Protein AF-A0A256ZMS3-F1 (afdb_monomer_lite)

Secondary structure (DSSP, 8-state):
--HHHHHHSTTGGG--------SSSS--HHHHHHHHHHHHHTT-S-EEEEE-HHHHHHHHHHHTTSS-EEEEE-SS----TTB-SSHHHHHHHHHHHHTT-EEEEEEEEEEE-HHHHHTT---EEEEEEEEEEEETT---------S-HHHHHHHHHHHHHHHHHTPPTT-EEEE-SSHHHHHHHHHTT----TTS-EEEETTEEEESS--HHHHHHHHHH-S-EEEEE---TTT--SSSSS-TTS-HHHHHT-SEEEE---PPPPP-

pLDDT: mean 77.91, std 17.32, range [28.2, 96.38]

Radius of gyration: 21.74 Å; chains: 1; bounding box: 51×54×59 Å

Structure (mmCIF, N/CA/C/O backbone):
data_AF-A0A256ZMS3-F1
#
_entry.id   AF-A0A256ZMS3-F1
#
loop_
_atom_site.group_PDB
_atom_site.id
_atom_site.type_symbol
_atom_site.label_atom_id
_atom_site.label_alt_id
_atom_site.label_comp_id
_atom_site.label_asym_id
_atom_site.label_entity_id
_atom_site.label_seq_id
_atom_site.pdbx_PDB_ins_code
_atom_site.Cartn_x
_atom_site.Cartn_y
_atom_site.Cartn_z
_atom_site.occupancy
_atom_site.B_iso_or_equiv
_atom_site.auth_seq_id
_atom_site.auth_comp_id
_atom_site.auth_asym_id
_atom_site.auth_atom_id
_atom_site.pdbx_PDB_model_num
ATOM 1 N N . MET A 1 1 ? -10.009 11.913 15.540 1.00 72.25 1 MET A N 1
ATOM 2 C CA . MET A 1 1 ? -9.528 12.150 14.153 1.00 72.25 1 MET A CA 1
ATOM 3 C C . MET A 1 1 ? -10.590 11.895 13.073 1.00 72.25 1 MET A C 1
ATOM 5 O O . MET A 1 1 ? -10.647 12.669 12.132 1.00 72.25 1 MET A O 1
ATOM 9 N N . GLY A 1 2 ? -11.477 10.894 13.194 1.00 82.75 2 GLY A N 1
ATOM 10 C CA . GLY A 1 2 ? -12.513 10.607 12.175 1.00 82.75 2 GLY A CA 1
ATOM 11 C C . GLY A 1 2 ? -13.906 11.222 12.399 1.00 82.75 2 GLY A C 1
ATOM 12 O O . GLY A 1 2 ? -14.735 11.204 11.492 1.00 82.75 2 GLY A O 1
ATOM 13 N N . GLU A 1 3 ? -14.180 11.790 13.578 1.00 87.31 3 GLU A N 1
ATOM 14 C CA . GLU A 1 3 ? -15.528 12.219 13.995 1.00 87.31 3 GLU A CA 1
ATOM 15 C C . GLU A 1 3 ? -16.196 13.198 13.014 1.00 87.31 3 GLU A C 1
ATOM 17 O O . GLU A 1 3 ? -17.338 12.990 12.606 1.00 87.31 3 GLU A O 1
ATOM 22 N N . ARG A 1 4 ? -15.483 14.255 12.595 1.00 86.94 4 ARG A N 1
ATOM 23 C CA . ARG A 1 4 ? -16.023 15.267 11.667 1.00 86.94 4 ARG A CA 1
ATOM 24 C C . ARG A 1 4 ? -16.439 14.653 10.328 1.00 86.94 4 ARG A C 1
ATOM 26 O O . ARG A 1 4 ? -17.423 15.095 9.742 1.00 86.94 4 ARG A O 1
ATOM 33 N N . VAL A 1 5 ? -15.694 13.656 9.846 1.00 87.62 5 VAL A N 1
ATOM 34 C CA . VAL A 1 5 ? -15.992 12.949 8.593 1.00 87.62 5 VAL A CA 1
ATOM 35 C C . VAL A 1 5 ? -17.200 12.036 8.787 1.00 87.62 5 VAL A C 1
ATOM 37 O O . VAL A 1 5 ? -18.136 12.096 7.993 1.00 87.62 5 VAL A O 1
ATOM 40 N N . ALA A 1 6 ? -17.233 11.267 9.880 1.00 87.75 6 ALA A N 1
ATOM 41 C CA . ALA A 1 6 ? -18.360 10.398 10.210 1.00 87.75 6 ALA A CA 1
ATOM 42 C C . ALA A 1 6 ? -19.677 11.189 10.319 1.00 87.75 6 ALA A C 1
ATOM 44 O O . ALA A 1 6 ? -20.670 10.814 9.694 1.00 87.75 6 ALA A O 1
ATOM 45 N N . LYS A 1 7 ? -19.664 12.341 11.008 1.00 89.62 7 LYS A N 1
ATOM 46 C CA . LYS A 1 7 ? -20.827 13.235 11.168 1.00 89.62 7 LYS A CA 1
ATOM 47 C C . LYS A 1 7 ? -21.332 13.851 9.856 1.00 89.62 7 LYS A C 1
ATOM 49 O O . LYS A 1 7 ? -22.503 14.207 9.767 1.00 89.62 7 LYS A O 1
ATOM 54 N N . LYS A 1 8 ? -20.474 13.978 8.839 1.00 92.62 8 LYS A N 1
ATOM 55 C CA . LYS A 1 8 ? -20.845 14.460 7.495 1.00 92.62 8 LYS A CA 1
ATOM 56 C C . LYS A 1 8 ? -21.282 13.337 6.548 1.00 92.62 8 LYS A C 1
ATOM 58 O O . LYS A 1 8 ? -21.711 13.620 5.434 1.00 92.62 8 LYS A O 1
ATOM 63 N N . SER A 1 9 ? -21.149 12.078 6.958 1.00 90.25 9 SER A N 1
ATOM 64 C CA . SER A 1 9 ? -21.474 10.924 6.122 1.00 90.25 9 SER A CA 1
ATOM 65 C C . SER A 1 9 ? -22.957 10.545 6.206 1.00 90.25 9 SER A C 1
ATOM 67 O O . SER A 1 9 ? -23.675 10.948 7.122 1.00 90.25 9 SER A O 1
ATOM 69 N N . LYS A 1 10 ? -23.397 9.670 5.293 1.00 91.19 10 LYS A N 1
ATOM 70 C CA . LYS A 1 10 ? -24.721 9.025 5.354 1.00 91.19 10 LYS A CA 1
ATOM 71 C C . LYS A 1 10 ? -24.933 8.152 6.602 1.00 91.19 10 LYS A C 1
ATOM 73 O O . LYS A 1 10 ? -26.054 7.746 6.864 1.00 91.19 10 LYS A O 1
ATOM 78 N N . HIS A 1 11 ? -23.872 7.863 7.358 1.00 86.19 11 HIS A N 1
ATOM 79 C CA . HIS A 1 11 ? -23.903 7.045 8.571 1.00 86.19 11 HIS A CA 1
ATOM 80 C C . HIS A 1 11 ? -23.896 7.878 9.859 1.00 86.19 11 HIS A C 1
ATOM 82 O O . HIS A 1 11 ? -23.699 7.319 10.933 1.00 86.19 11 HIS A O 1
ATOM 88 N N . ARG A 1 12 ? -24.101 9.203 9.783 1.00 90.50 12 ARG A N 1
ATOM 89 C CA . ARG A 1 12 ? -24.085 10.088 10.963 1.00 90.50 12 ARG A CA 1
ATOM 90 C C . ARG A 1 12 ? -25.045 9.628 12.071 1.00 90.50 12 ARG A C 1
ATOM 92 O O . ARG A 1 12 ? -24.706 9.739 13.242 1.00 90.50 12 ARG A O 1
ATOM 99 N N . ASP A 1 13 ? -26.201 9.088 11.683 1.00 92.44 13 ASP A N 1
ATOM 100 C CA . ASP A 1 13 ? -27.265 8.671 12.599 1.00 92.44 13 ASP A CA 1
ATOM 101 C C . ASP A 1 13 ? -26.960 7.295 13.235 1.00 92.44 13 ASP A C 1
ATOM 103 O O . ASP A 1 13 ? -27.603 6.903 14.201 1.00 92.44 13 ASP A O 1
ATOM 107 N N . ASN A 1 14 ? -25.922 6.597 12.748 1.00 90.00 14 ASN A N 1
ATOM 108 C CA . ASN A 1 14 ? -25.420 5.335 13.304 1.00 90.00 14 ASN A CA 1
ATOM 109 C C . ASN A 1 14 ? -24.241 5.540 14.278 1.00 90.00 14 ASN A C 1
ATOM 111 O O . ASN A 1 14 ? -23.650 4.566 14.742 1.00 90.00 14 ASN A O 1
ATOM 115 N N . ILE A 1 15 ? -23.837 6.786 14.561 1.00 91.69 15 ILE A N 1
ATOM 116 C CA . ILE A 1 15 ? -22.743 7.064 15.501 1.00 91.69 15 ILE A CA 1
ATOM 117 C C . ILE A 1 15 ? -23.257 6.852 16.926 1.00 91.69 15 ILE A C 1
ATOM 119 O O . ILE A 1 15 ? -23.999 7.676 17.452 1.00 91.69 15 ILE A O 1
ATOM 123 N N . VAL A 1 16 ? -22.819 5.765 17.561 1.00 91.12 16 VAL A N 1
ATOM 124 C CA . VAL A 1 16 ? -23.212 5.427 18.939 1.00 91.12 16 VAL A CA 1
ATOM 125 C C . VAL A 1 16 ? -22.404 6.223 19.965 1.00 91.12 16 VAL A C 1
ATOM 127 O O . VAL A 1 16 ? -22.954 6.755 20.926 1.00 91.12 16 VAL A O 1
ATOM 130 N N . LYS A 1 17 ? -21.084 6.315 19.768 1.00 92.00 17 LYS A N 1
ATOM 131 C CA . LYS A 1 17 ? -20.164 6.947 20.718 1.00 92.00 17 LYS A CA 1
ATOM 132 C C . LYS A 1 17 ? -18.943 7.510 20.002 1.00 92.00 17 LYS A C 1
ATOM 134 O O . LYS A 1 17 ? -18.445 6.928 19.041 1.00 92.00 17 LYS A O 1
ATOM 139 N N . VAL A 1 18 ? -18.448 8.643 20.494 1.00 92.38 18 VAL A N 1
ATOM 140 C CA . VAL A 1 18 ? -17.146 9.197 20.109 1.00 92.38 18 VAL A CA 1
ATOM 141 C C . VAL A 1 18 ? -16.149 8.834 21.204 1.00 92.38 18 VAL A C 1
ATOM 143 O O . VAL A 1 18 ? -16.371 9.163 22.367 1.00 92.38 18 VAL A O 1
ATOM 146 N N . VAL A 1 19 ? -15.077 8.134 20.835 1.00 91.62 19 VAL A N 1
ATOM 147 C CA . VAL A 1 19 ? -14.017 7.712 21.760 1.00 91.62 19 VAL A CA 1
ATOM 148 C C . VAL A 1 19 ? -12.794 8.608 21.583 1.00 91.62 19 VAL A C 1
ATOM 150 O O . VAL A 1 19 ? -12.316 8.813 20.464 1.00 91.62 19 VAL A O 1
ATOM 153 N N . GLY A 1 20 ? -12.298 9.126 22.707 1.00 89.31 20 GLY A N 1
ATOM 154 C CA . GLY A 1 20 ? -11.155 10.029 22.773 1.00 89.31 20 GLY A CA 1
ATOM 155 C C . GLY A 1 20 ? -11.458 11.471 22.354 1.00 89.31 20 GLY A C 1
ATOM 156 O O . GLY A 1 20 ? -12.464 11.782 21.721 1.00 89.31 20 GLY A O 1
ATOM 157 N N . SER A 1 21 ? -10.546 12.370 22.708 1.00 88.19 21 SER A N 1
ATOM 158 C CA . SER A 1 21 ? -10.526 13.779 22.306 1.00 88.19 21 SER A CA 1
ATOM 159 C C . SER A 1 21 ? -9.181 14.118 21.662 1.00 88.19 21 SER A C 1
ATOM 161 O O . SER A 1 21 ? -8.222 13.357 21.789 1.00 88.19 21 SER A O 1
ATOM 163 N N . LEU A 1 22 ? -9.112 15.237 20.944 1.00 87.56 22 LEU A N 1
ATOM 164 C CA . LEU A 1 22 ? -7.852 15.807 20.464 1.00 87.56 22 LEU A CA 1
ATOM 165 C C . LEU A 1 22 ? -7.554 17.070 21.267 1.00 87.56 22 LEU A C 1
ATOM 167 O O . LEU A 1 22 ? -8.455 17.881 21.476 1.00 87.56 22 LEU A O 1
ATOM 171 N N . GLU A 1 23 ? -6.303 17.239 21.686 1.00 81.88 23 GLU A N 1
ATOM 172 C CA . GLU A 1 23 ? -5.852 18.432 22.418 1.00 81.88 23 GLU A CA 1
ATOM 173 C C . GLU A 1 23 ? -5.447 19.577 21.477 1.00 81.88 23 GLU A C 1
ATOM 175 O O . GLU A 1 23 ? -5.365 20.732 21.888 1.00 81.88 23 GLU A O 1
ATOM 180 N N . SER A 1 24 ? -5.221 19.276 20.194 1.00 84.31 24 SER A N 1
ATOM 181 C CA . SER A 1 24 ? -4.881 20.263 19.169 1.00 84.31 24 SER A CA 1
ATOM 182 C C . SER A 1 24 ? -5.469 19.895 17.803 1.00 84.31 24 SER A C 1
ATOM 184 O O . SER A 1 24 ? -5.946 18.778 17.593 1.00 84.31 24 SER A O 1
ATOM 186 N N . GLU A 1 25 ? -5.429 20.827 16.846 1.00 78.44 25 GLU A N 1
ATOM 187 C CA . GLU A 1 25 ? -5.836 20.541 15.463 1.00 78.44 25 GLU A CA 1
ATOM 188 C C . GLU A 1 25 ? -4.873 19.597 14.733 1.00 78.44 25 GLU A C 1
ATOM 190 O O . GLU A 1 25 ? -5.292 18.891 13.812 1.00 78.44 25 GLU A O 1
ATOM 195 N N . ARG A 1 26 ? -3.593 19.567 15.130 1.00 85.25 26 ARG A N 1
ATOM 196 C CA . ARG A 1 26 ? -2.602 18.646 14.568 1.00 85.25 26 ARG A CA 1
ATOM 197 C C . ARG A 1 26 ? -2.574 17.359 15.375 1.00 85.25 26 ARG A C 1
ATOM 199 O O . ARG A 1 26 ? -2.411 17.359 16.588 1.00 85.25 26 ARG A O 1
ATOM 206 N N . THR A 1 27 ? -2.705 16.257 14.661 1.00 88.50 27 THR A N 1
ATOM 207 C CA . THR A 1 27 ? -2.731 14.912 15.221 1.00 88.50 27 THR A CA 1
ATOM 208 C C . THR A 1 27 ? -1.324 14.352 15.365 1.00 88.50 27 THR A C 1
ATOM 210 O O . THR A 1 27 ? -0.501 14.532 14.467 1.00 88.50 27 THR A O 1
ATOM 213 N N . THR A 1 28 ? -1.064 13.638 16.457 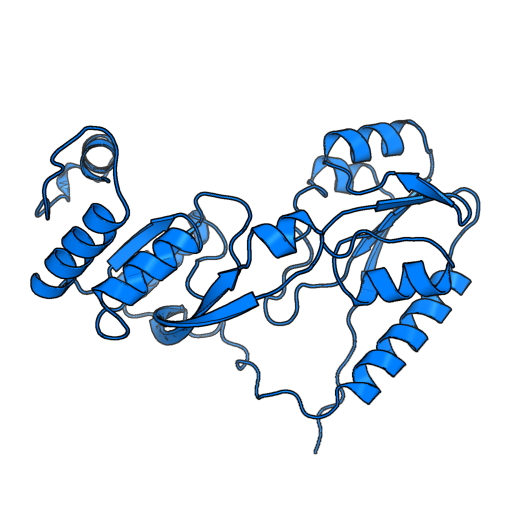1.00 91.75 28 THR A N 1
ATOM 214 C CA . THR A 1 28 ? 0.235 13.009 16.736 1.00 91.75 28 THR A CA 1
ATOM 215 C C . THR A 1 28 ? 0.144 11.480 16.762 1.00 91.75 28 THR A C 1
ATOM 217 O O . THR A 1 28 ? -0.944 10.913 16.856 1.00 91.75 28 THR A O 1
ATOM 220 N N . ALA A 1 29 ? 1.295 10.800 16.716 1.00 92.81 29 ALA A N 1
ATOM 221 C CA . ALA A 1 29 ? 1.380 9.352 16.938 1.00 92.81 29 ALA A CA 1
ATOM 222 C C . ALA A 1 29 ? 0.840 8.947 18.325 1.00 92.81 29 ALA A C 1
ATOM 224 O O . ALA A 1 29 ? 0.187 7.917 18.478 1.00 92.81 29 ALA A O 1
ATOM 225 N N . GLU A 1 30 ? 1.053 9.789 19.341 1.00 93.56 30 GLU A N 1
ATOM 226 C CA . GLU A 1 30 ? 0.550 9.542 20.695 1.00 93.56 30 GLU A CA 1
ATOM 227 C C . GLU A 1 30 ? -0.980 9.602 20.761 1.00 93.56 30 GLU A C 1
ATOM 229 O O . GLU A 1 30 ? -1.604 8.787 21.437 1.00 93.56 30 GLU A O 1
ATOM 234 N N . ASP A 1 31 ? -1.605 10.498 19.990 1.00 94.25 31 ASP A N 1
ATOM 235 C CA . ASP A 1 31 ? -3.061 10.520 19.857 1.00 94.25 31 ASP A CA 1
ATOM 236 C C . ASP A 1 31 ? -3.592 9.223 19.237 1.00 94.25 31 ASP A C 1
ATOM 238 O O . ASP A 1 31 ? -4.589 8.687 19.721 1.00 94.25 31 ASP A O 1
ATOM 242 N N . THR A 1 32 ? -2.929 8.697 18.197 1.00 94.25 32 THR A N 1
ATOM 243 C CA . THR A 1 32 ? -3.283 7.399 17.596 1.00 94.25 32 THR A CA 1
ATOM 244 C C . THR A 1 32 ? -3.221 6.295 18.644 1.00 94.25 32 THR A C 1
ATOM 246 O O . THR A 1 32 ? -4.206 5.582 18.836 1.00 94.25 32 THR A O 1
ATOM 249 N N . LYS A 1 33 ? -2.100 6.196 19.369 1.00 96.12 33 LYS A N 1
ATOM 250 C CA . LYS A 1 33 ? -1.883 5.149 20.372 1.00 96.12 33 LYS A CA 1
ATOM 251 C C . LYS A 1 33 ? -2.902 5.210 21.504 1.00 96.12 33 LYS A C 1
ATOM 253 O O . LYS A 1 33 ? -3.555 4.216 21.822 1.00 96.12 33 LYS A O 1
ATOM 258 N N . ARG A 1 34 ? -3.092 6.397 22.080 1.00 95.75 34 ARG A N 1
ATOM 259 C CA . ARG A 1 34 ? -4.034 6.621 23.180 1.00 95.75 34 ARG A CA 1
ATOM 260 C C . ARG A 1 34 ? -5.468 6.297 22.771 1.00 95.75 34 ARG A C 1
ATOM 262 O O . ARG A 1 34 ? -6.163 5.607 23.510 1.00 95.75 34 ARG A O 1
ATOM 269 N N . ILE A 1 35 ? -5.919 6.785 21.615 1.00 95.19 35 ILE A N 1
ATOM 270 C CA . ILE A 1 35 ? -7.302 6.580 21.162 1.00 95.19 35 ILE A CA 1
ATOM 271 C C . ILE A 1 35 ? -7.537 5.115 20.775 1.00 95.19 35 ILE A C 1
ATOM 273 O O . ILE A 1 35 ? -8.585 4.572 21.115 1.00 95.19 35 ILE A O 1
ATOM 277 N N . ALA A 1 36 ? -6.573 4.451 20.128 1.00 96.06 36 ALA A N 1
ATOM 278 C CA . ALA A 1 36 ? -6.677 3.028 19.802 1.00 96.06 36 ALA A CA 1
ATOM 279 C C . ALA A 1 36 ? -6.802 2.164 21.064 1.00 96.06 36 ALA A C 1
ATOM 281 O O . ALA A 1 36 ? -7.669 1.293 21.135 1.00 96.06 36 ALA A O 1
ATOM 282 N N . LYS A 1 37 ? -6.003 2.462 22.096 1.00 96.31 37 LYS A N 1
ATOM 283 C CA . LYS A 1 37 ? -6.095 1.786 23.392 1.00 96.31 37 LYS A CA 1
ATOM 284 C C . LYS A 1 37 ? -7.449 2.014 24.068 1.00 96.31 37 LYS A C 1
ATOM 286 O O . LYS A 1 37 ? -8.055 1.054 24.526 1.00 96.31 37 LYS A O 1
ATOM 291 N N . GLN A 1 38 ? -7.958 3.248 24.055 1.00 95.50 38 GLN A N 1
ATOM 292 C CA . GLN A 1 38 ? -9.295 3.558 24.577 1.00 95.50 38 GLN A CA 1
ATOM 293 C C . GLN A 1 38 ? -10.395 2.794 23.827 1.00 95.50 38 GLN A C 1
ATOM 295 O O . GLN A 1 38 ? -11.305 2.271 24.453 1.00 95.50 38 GLN A O 1
ATOM 300 N N . MET A 1 39 ? -10.315 2.686 22.497 1.00 94.56 39 MET A N 1
ATOM 301 C CA . MET A 1 39 ? -11.281 1.903 21.713 1.00 94.56 39 MET A CA 1
ATOM 302 C C . MET A 1 39 ? -11.243 0.412 22.071 1.00 94.56 39 MET A C 1
ATOM 304 O O . MET A 1 39 ? -12.296 -0.202 22.207 1.00 94.56 39 MET A O 1
ATOM 308 N N . MET A 1 40 ? -10.051 -0.158 22.260 1.00 94.62 40 MET A N 1
ATOM 309 C CA . MET A 1 40 ? -9.897 -1.542 22.717 1.00 94.62 40 MET A CA 1
ATOM 310 C C . MET A 1 40 ? -10.471 -1.745 24.130 1.00 94.62 40 MET A C 1
ATOM 312 O O . MET A 1 40 ? -11.154 -2.733 24.378 1.00 94.62 40 MET A O 1
ATOM 316 N N . GLU A 1 41 ? -10.234 -0.809 25.053 1.00 94.19 41 GLU A N 1
ATOM 317 C CA . GLU A 1 41 ? -10.780 -0.852 26.421 1.00 94.19 41 GLU A CA 1
ATOM 318 C C . GLU A 1 41 ? -12.314 -0.735 26.453 1.00 94.19 41 GLU A C 1
ATOM 320 O O . GLU A 1 41 ? -12.958 -1.300 27.333 1.00 94.19 41 GLU A O 1
ATOM 325 N N . GLU A 1 42 ? -12.906 -0.056 25.469 1.00 93.50 42 GLU A N 1
ATOM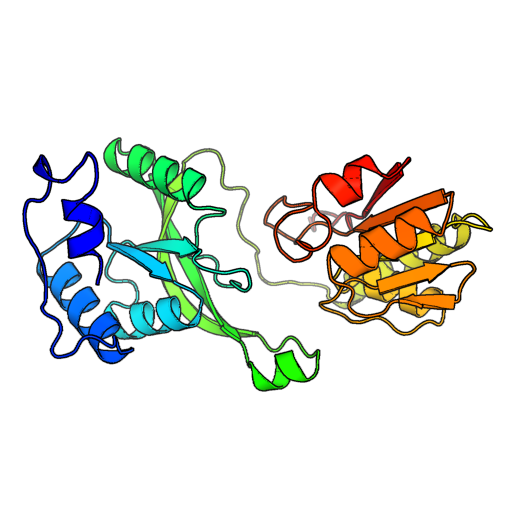 326 C CA . GLU A 1 42 ? -14.359 0.011 25.252 1.00 93.50 42 GLU A CA 1
ATOM 327 C C . GLU A 1 42 ? -14.944 -1.279 24.647 1.00 93.50 42 GLU A C 1
ATOM 329 O O . GLU A 1 42 ? -16.162 -1.397 24.530 1.00 93.50 42 GLU A O 1
ATOM 334 N N . GLY A 1 43 ? -14.100 -2.249 24.277 1.00 93.00 43 GLY A N 1
ATOM 335 C CA . GLY A 1 43 ? -14.530 -3.562 23.799 1.00 93.00 43 GLY A CA 1
ATOM 336 C C . GLY A 1 43 ? -15.113 -3.552 22.388 1.00 93.00 43 GLY A C 1
ATOM 337 O O . GLY A 1 43 ? -16.079 -4.263 22.128 1.00 93.00 43 GLY A O 1
ATOM 338 N N . VAL A 1 44 ? -14.567 -2.737 21.478 1.00 95.12 44 VAL A N 1
ATOM 339 C CA . VAL A 1 44 ? -14.996 -2.758 20.068 1.00 95.12 44 VAL A CA 1
ATOM 340 C C . VAL A 1 44 ? -14.681 -4.106 19.412 1.00 95.12 44 VAL A C 1
ATOM 342 O O . VAL A 1 44 ? -13.618 -4.678 19.633 1.00 95.12 44 VAL A O 1
ATOM 345 N N . ASP A 1 45 ? -15.559 -4.598 18.538 1.00 94.94 45 ASP A N 1
ATOM 346 C CA . ASP A 1 45 ? -15.331 -5.883 17.857 1.00 94.94 45 ASP A CA 1
ATOM 347 C C . ASP A 1 45 ? -14.250 -5.794 16.765 1.00 94.94 45 ASP A C 1
ATOM 349 O O . ASP A 1 45 ? -13.497 -6.736 16.530 1.00 94.94 45 ASP A O 1
ATOM 353 N N . LEU A 1 46 ? -14.148 -4.640 16.097 1.00 95.31 46 LEU A N 1
ATOM 354 C CA . LEU A 1 46 ? -13.179 -4.379 15.033 1.00 95.31 46 LEU A CA 1
ATOM 355 C C . LEU A 1 46 ? -12.709 -2.922 15.080 1.00 95.31 46 LEU A C 1
ATOM 357 O O . LEU A 1 46 ? -13.512 -1.991 14.994 1.00 95.31 46 LEU A O 1
ATOM 361 N N . LEU A 1 47 ? -11.392 -2.724 15.135 1.00 96.38 47 LEU A N 1
ATOM 362 C CA . LEU A 1 47 ? -10.758 -1.417 14.994 1.00 96.38 47 LEU A CA 1
ATOM 363 C C . LEU A 1 47 ? -10.377 -1.185 13.530 1.00 96.38 47 LEU A C 1
ATOM 365 O O . LEU A 1 47 ? -9.547 -1.893 12.967 1.00 96.38 47 LEU A O 1
ATOM 369 N N . VAL A 1 48 ? -10.948 -0.160 12.901 1.00 94.88 48 VAL A N 1
ATOM 370 C CA . VAL A 1 48 ? -10.590 0.228 11.529 1.00 94.88 48 VAL A CA 1
ATOM 371 C C . VAL A 1 48 ? -9.806 1.531 11.561 1.00 94.88 48 VAL A C 1
ATOM 373 O O . VAL A 1 48 ? -10.283 2.529 12.103 1.00 94.88 48 VAL A O 1
ATOM 376 N N . PHE A 1 49 ? -8.619 1.546 10.957 1.00 93.88 49 PHE A N 1
ATOM 377 C CA . PHE A 1 49 ? -7.778 2.742 10.890 1.00 93.88 49 PHE A CA 1
ATOM 378 C C . PHE A 1 49 ? -7.453 3.122 9.447 1.00 93.88 49 PHE A C 1
ATOM 380 O O . PHE A 1 49 ? -7.395 2.274 8.564 1.00 93.88 49 PHE A O 1
ATOM 387 N N . VAL A 1 50 ? -7.241 4.415 9.200 1.00 92.00 50 VAL A N 1
ATOM 388 C CA . VAL A 1 50 ? -6.854 4.958 7.891 1.00 92.00 50 VAL A CA 1
ATOM 389 C C . VAL A 1 50 ? -5.458 5.550 8.035 1.00 92.00 50 VAL A C 1
ATOM 391 O O . VAL A 1 50 ? -5.269 6.453 8.848 1.00 92.00 50 VAL A O 1
ATOM 394 N N . GLY A 1 51 ? -4.479 5.057 7.279 1.00 89.19 51 GLY A N 1
ATOM 395 C CA . GLY A 1 51 ? -3.087 5.468 7.468 1.00 89.19 51 GLY A CA 1
ATOM 396 C C . GLY A 1 51 ? -2.097 4.747 6.561 1.00 89.19 51 GLY A C 1
ATOM 397 O O . GLY A 1 51 ? -2.499 4.054 5.629 1.00 89.19 51 GLY A O 1
ATOM 398 N N . GLY A 1 52 ? -0.807 4.930 6.854 1.00 86.12 52 GLY A N 1
ATOM 399 C CA . GLY A 1 52 ? 0.316 4.199 6.250 1.00 86.12 52 GLY A CA 1
ATOM 400 C C . GLY A 1 52 ? 0.999 3.263 7.253 1.00 86.12 52 GLY A C 1
ATOM 401 O O . GLY A 1 52 ? 0.509 3.097 8.371 1.00 86.12 52 GLY A O 1
ATOM 402 N N . ASP A 1 53 ? 2.156 2.692 6.895 1.00 85.25 53 ASP A N 1
ATOM 403 C CA . ASP A 1 53 ? 2.900 1.775 7.780 1.00 85.25 53 ASP A CA 1
ATOM 404 C C . ASP A 1 53 ? 3.279 2.419 9.126 1.00 85.25 53 ASP A C 1
ATOM 406 O O . ASP A 1 53 ? 3.200 1.762 10.156 1.00 85.25 53 ASP A O 1
ATOM 410 N N . GLY A 1 54 ? 3.585 3.723 9.161 1.00 88.69 54 GLY A N 1
ATOM 411 C CA . GLY A 1 54 ? 3.799 4.453 10.420 1.00 88.69 54 GLY A CA 1
ATOM 412 C C . GLY A 1 54 ? 2.594 4.391 11.366 1.00 88.69 54 GLY A C 1
ATOM 413 O O . GLY A 1 54 ? 2.750 4.100 12.544 1.00 88.69 54 GLY A O 1
ATOM 414 N N . THR A 1 55 ? 1.379 4.554 10.836 1.00 91.31 55 THR A N 1
ATOM 415 C CA . THR A 1 55 ? 0.149 4.402 11.626 1.00 91.31 55 THR A CA 1
ATOM 416 C C . THR A 1 55 ? -0.055 2.953 12.057 1.00 91.31 55 THR A C 1
ATOM 418 O O . THR A 1 55 ? -0.484 2.718 13.177 1.00 91.31 55 THR A O 1
ATOM 421 N N . ALA A 1 56 ? 0.267 1.969 11.210 1.00 90.50 56 ALA A N 1
ATOM 422 C CA . ALA A 1 56 ? 0.204 0.563 11.618 1.00 90.50 56 ALA A CA 1
ATOM 423 C C . ALA A 1 56 ? 1.164 0.257 12.779 1.00 90.50 56 ALA A C 1
ATOM 425 O O . ALA A 1 56 ? 0.781 -0.481 13.682 1.00 90.50 56 ALA A O 1
ATOM 426 N N . ARG A 1 57 ? 2.365 0.854 12.793 1.00 92.25 57 ARG A N 1
ATOM 427 C CA . ARG A 1 57 ? 3.307 0.754 13.921 1.00 92.25 57 ARG A CA 1
ATOM 428 C C . ARG A 1 57 ? 2.732 1.362 15.195 1.00 92.25 57 ARG A C 1
ATOM 430 O O . ARG A 1 57 ? 2.734 0.693 16.221 1.00 92.25 57 ARG A O 1
ATOM 437 N N . ASP A 1 58 ? 2.151 2.558 15.106 1.00 95.00 58 ASP A N 1
ATOM 438 C CA . ASP A 1 58 ? 1.465 3.178 16.247 1.00 95.00 58 ASP A CA 1
ATOM 439 C C . ASP A 1 58 ? 0.348 2.266 16.786 1.00 95.00 58 ASP A C 1
ATOM 441 O O . ASP A 1 58 ? 0.164 2.128 17.991 1.00 95.00 58 ASP A O 1
ATOM 445 N N . ILE A 1 59 ? -0.400 1.604 15.901 1.00 95.81 59 ILE A N 1
ATOM 446 C CA . ILE A 1 59 ? -1.441 0.661 16.309 1.00 95.81 59 ILE A CA 1
ATOM 447 C C . ILE A 1 59 ? -0.838 -0.574 16.998 1.00 95.81 59 ILE A C 1
ATOM 449 O O . ILE A 1 59 ? -1.330 -0.953 18.060 1.00 95.81 59 ILE A O 1
ATOM 453 N N . VAL A 1 60 ? 0.247 -1.154 16.471 1.00 93.56 60 VAL A N 1
ATOM 454 C CA . VAL A 1 60 ? 0.982 -2.251 17.137 1.00 93.56 60 VAL A CA 1
ATOM 455 C C . VAL A 1 60 ? 1.425 -1.841 18.540 1.00 93.56 60 VAL A C 1
ATOM 457 O O . VAL A 1 60 ? 1.143 -2.561 19.493 1.00 93.56 60 VAL A O 1
ATOM 460 N N . ASP A 1 61 ? 2.032 -0.664 18.691 1.00 94.25 61 ASP A N 1
ATOM 461 C CA . ASP A 1 61 ? 2.495 -0.160 19.990 1.00 94.25 61 ASP A CA 1
ATOM 462 C C . ASP A 1 61 ? 1.351 0.001 21.006 1.00 94.25 61 ASP A C 1
ATOM 464 O O . ASP A 1 61 ? 1.558 -0.100 22.217 1.00 94.25 61 ASP A O 1
ATOM 468 N N . ALA A 1 62 ? 0.140 0.280 20.521 1.00 94.69 62 ALA A N 1
ATOM 469 C CA . ALA A 1 62 ? -1.019 0.568 21.354 1.00 94.69 62 ALA A CA 1
ATOM 470 C C . ALA A 1 62 ? -1.777 -0.678 21.817 1.00 94.69 62 ALA A C 1
ATOM 472 O O . ALA A 1 62 ? -2.180 -0.756 22.983 1.00 94.69 62 ALA A O 1
ATOM 473 N N . ILE A 1 63 ? -2.031 -1.611 20.897 1.00 91.81 63 ILE A N 1
ATOM 474 C CA . ILE A 1 63 ? -2.967 -2.726 21.116 1.00 91.81 63 ILE A CA 1
ATOM 475 C C . ILE A 1 63 ? -2.349 -4.101 20.845 1.00 91.81 63 ILE A C 1
ATOM 477 O O . ILE A 1 63 ? -2.953 -5.108 21.221 1.00 91.81 63 ILE A O 1
ATOM 481 N N . ASP A 1 64 ? -1.150 -4.156 20.254 1.00 85.00 64 ASP A N 1
ATOM 482 C CA . ASP A 1 64 ? -0.457 -5.394 19.881 1.00 85.00 64 ASP A CA 1
ATOM 483 C C . ASP A 1 64 ? -1.423 -6.359 19.152 1.00 85.00 64 ASP A C 1
ATOM 485 O O . ASP A 1 64 ? -2.126 -5.955 18.226 1.00 85.00 64 ASP A O 1
ATOM 489 N N . GLN A 1 65 ? -1.547 -7.617 19.579 1.00 85.31 65 GLN A N 1
ATOM 490 C CA . GLN A 1 65 ? -2.429 -8.607 18.944 1.00 85.31 65 GLN A CA 1
ATOM 491 C C . GLN A 1 65 ? -3.801 -8.744 19.631 1.00 85.31 65 GLN A C 1
ATOM 493 O O . GLN A 1 65 ? -4.554 -9.678 19.341 1.00 85.31 65 GLN A O 1
ATOM 498 N N . LYS A 1 66 ? -4.130 -7.848 20.572 1.00 86.31 66 LYS A N 1
ATOM 499 C CA . LYS A 1 66 ? -5.282 -8.005 21.481 1.00 86.31 66 LYS A CA 1
ATOM 500 C C . LYS A 1 66 ? -6.619 -7.588 20.875 1.00 86.31 66 LYS A C 1
ATOM 502 O O . LYS A 1 66 ? -7.656 -8.009 21.375 1.00 86.31 66 LYS A O 1
ATOM 507 N N . GLN A 1 67 ? -6.596 -6.793 19.811 1.00 93.00 67 GLN A N 1
ATOM 508 C CA . GLN A 1 67 ? -7.781 -6.244 19.163 1.00 93.00 67 GLN A CA 1
ATOM 509 C C . GLN A 1 67 ? -7.755 -6.564 17.670 1.00 93.00 67 GLN A C 1
ATOM 511 O O . GLN A 1 67 ? -6.768 -6.296 16.978 1.00 93.00 67 GLN A O 1
ATOM 516 N N . LEU A 1 68 ? -8.862 -7.103 17.157 1.00 92.81 68 LEU A N 1
ATOM 517 C CA . LEU A 1 68 ? -9.021 -7.317 15.725 1.00 92.81 68 LEU A CA 1
ATOM 518 C C . LEU A 1 68 ? -9.013 -5.968 15.004 1.00 92.81 68 LEU A C 1
ATOM 520 O O . LEU A 1 68 ? -9.737 -5.048 15.393 1.00 92.81 68 LEU A O 1
ATOM 524 N N . THR A 1 69 ? -8.185 -5.858 13.970 1.00 95.31 69 THR A N 1
ATOM 525 C CA . THR A 1 69 ? -7.865 -4.588 13.325 1.00 95.31 69 THR A CA 1
ATOM 526 C C . THR A 1 69 ? -7.896 -4.700 11.801 1.00 95.31 69 THR A C 1
ATOM 528 O O . THR A 1 69 ? -7.531 -5.725 11.236 1.00 95.31 69 THR A O 1
ATOM 531 N N . LEU A 1 70 ? -8.297 -3.635 11.106 1.00 93.56 70 LEU A N 1
ATOM 532 C CA . LEU A 1 70 ? -8.212 -3.529 9.649 1.00 93.56 70 LEU A CA 1
ATOM 533 C C . LEU A 1 70 ? -7.651 -2.167 9.234 1.00 93.56 70 LEU A C 1
ATOM 535 O O . LEU A 1 70 ? -8.213 -1.121 9.561 1.00 93.56 70 LEU A O 1
ATOM 539 N N . GLY A 1 71 ? -6.570 -2.180 8.457 1.00 90.81 71 GLY A N 1
ATOM 540 C CA . GLY A 1 71 ? -6.009 -0.969 7.877 1.00 90.81 71 GLY A CA 1
ATOM 541 C C . GLY A 1 71 ? -6.656 -0.599 6.538 1.00 90.81 71 GLY A C 1
ATOM 542 O O . GLY A 1 71 ? -6.783 -1.429 5.635 1.00 90.81 71 GLY A O 1
ATOM 543 N N . ILE A 1 72 ? -6.982 0.680 6.364 1.00 89.25 72 ILE A N 1
ATOM 544 C CA . ILE A 1 72 ? -7.376 1.296 5.094 1.00 89.25 72 ILE A CA 1
ATOM 545 C C . ILE A 1 72 ? -6.207 2.143 4.582 1.00 89.25 72 ILE A C 1
ATOM 547 O O . ILE A 1 72 ? -5.763 3.054 5.287 1.00 89.25 72 ILE A O 1
ATOM 551 N N . PRO A 1 73 ? -5.718 1.895 3.356 1.00 79.94 73 PRO A N 1
ATOM 552 C CA . PRO A 1 73 ? -4.592 2.645 2.827 1.00 79.94 73 PRO A CA 1
ATOM 553 C C . PRO A 1 73 ? -4.948 4.108 2.546 1.00 79.94 73 PRO A C 1
ATOM 555 O O . PRO A 1 73 ? -5.917 4.385 1.839 1.00 79.94 73 PRO A O 1
ATOM 558 N N . SER A 1 74 ? -4.148 5.038 3.082 1.00 77.19 74 SER A N 1
ATOM 559 C CA . SER A 1 74 ? -4.260 6.485 2.817 1.00 77.19 74 SER A CA 1
ATOM 560 C C . SER A 1 74 ? -3.213 7.026 1.836 1.00 77.19 74 SER A C 1
ATOM 562 O O . SER A 1 74 ? -3.260 8.201 1.474 1.00 77.19 74 SER A O 1
ATOM 564 N N . GLY A 1 75 ? -2.276 6.184 1.390 1.00 61.72 75 GLY A N 1
ATOM 565 C CA . GLY A 1 75 ? -1.184 6.556 0.494 1.00 61.72 75 GLY A CA 1
ATOM 566 C C . GLY A 1 75 ? -0.638 5.375 -0.311 1.00 61.72 75 GLY A C 1
ATOM 567 O O . GLY A 1 75 ? -1.190 4.277 -0.295 1.00 61.72 75 GLY A O 1
ATOM 568 N N . VAL A 1 76 ? 0.457 5.615 -1.037 1.00 42.91 76 VAL A N 1
ATOM 569 C CA . VAL A 1 76 ? 0.964 4.717 -2.097 1.00 42.91 76 VAL A CA 1
ATOM 570 C C . VAL A 1 76 ? 2.120 3.796 -1.671 1.00 42.91 76 VAL A C 1
ATOM 572 O O . VAL A 1 76 ? 2.623 3.030 -2.487 1.00 42.91 76 VAL A O 1
ATOM 575 N N . LYS A 1 77 ? 2.559 3.848 -0.405 1.00 53.75 77 LYS A N 1
ATOM 576 C CA . LYS A 1 77 ? 3.754 3.138 0.097 1.00 53.75 77 LYS A CA 1
ATOM 577 C C . LYS A 1 77 ? 3.432 2.344 1.357 1.00 53.75 77 LYS A C 1
ATOM 579 O O . LYS A 1 77 ? 3.709 2.805 2.458 1.00 53.75 77 LYS A O 1
ATOM 584 N N . MET A 1 78 ? 2.757 1.212 1.188 1.00 61.62 78 MET A N 1
ATOM 585 C CA . MET A 1 78 ? 2.271 0.409 2.309 1.00 61.62 78 MET A CA 1
ATOM 586 C C . MET A 1 78 ? 2.645 -1.051 2.105 1.00 61.62 78 MET A C 1
ATOM 588 O O . MET A 1 78 ? 2.161 -1.691 1.168 1.00 61.62 78 MET A O 1
ATOM 592 N N . TYR A 1 79 ? 3.539 -1.543 2.956 1.00 63.78 79 TYR A N 1
ATOM 593 C CA . TYR A 1 79 ? 4.165 -2.859 2.825 1.00 63.78 79 TYR A CA 1
ATOM 594 C C . TYR A 1 79 ? 3.611 -3.860 3.833 1.00 63.78 79 TYR A C 1
ATOM 596 O O . TYR A 1 79 ? 3.639 -5.061 3.568 1.00 63.78 79 TYR A O 1
ATOM 604 N N . SER A 1 80 ? 3.063 -3.379 4.951 1.00 71.31 80 SER A N 1
ATOM 605 C CA . SER A 1 80 ? 2.431 -4.232 5.954 1.00 71.31 80 SER A CA 1
ATOM 606 C C . SER A 1 80 ? 1.227 -4.982 5.377 1.00 71.31 80 SER A C 1
ATOM 608 O O . SER A 1 80 ? 0.409 -4.430 4.633 1.00 71.31 80 SER A O 1
ATOM 610 N N . ALA A 1 81 ? 1.076 -6.245 5.772 1.00 72.94 81 ALA A N 1
ATOM 611 C CA . ALA A 1 81 ? -0.008 -7.119 5.325 1.00 72.94 81 ALA A CA 1
ATOM 612 C C . ALA A 1 81 ? -1.357 -6.812 6.006 1.00 72.94 81 ALA A C 1
ATOM 614 O O . ALA A 1 81 ? -2.372 -7.418 5.678 1.00 72.94 81 ALA A O 1
ATOM 615 N N . VAL A 1 82 ? -1.382 -5.847 6.931 1.00 79.88 82 VAL A N 1
ATOM 616 C CA . VAL A 1 82 ? -2.566 -5.463 7.721 1.00 79.88 82 VAL A CA 1
ATOM 617 C C . VAL A 1 82 ? -3.574 -4.597 6.958 1.00 79.88 82 VAL A C 1
ATOM 619 O O . VAL A 1 82 ? -4.659 -4.295 7.459 1.00 79.88 82 VAL A O 1
ATOM 622 N N . PHE A 1 83 ? -3.210 -4.159 5.752 1.00 81.25 83 PHE A N 1
ATOM 623 C CA . PHE A 1 83 ? -4.001 -3.235 4.954 1.00 81.25 83 PHE A CA 1
ATOM 624 C C . PHE A 1 83 ? -4.831 -3.940 3.894 1.00 81.25 83 PHE A C 1
ATOM 626 O O . PHE A 1 83 ? -4.315 -4.731 3.100 1.00 81.25 83 PHE A O 1
ATOM 633 N N . ALA A 1 84 ? -6.092 -3.529 3.781 1.00 81.44 84 ALA A N 1
ATOM 634 C CA . ALA A 1 84 ? -6.908 -3.860 2.629 1.00 81.44 84 ALA A CA 1
ATOM 635 C C . ALA A 1 84 ? -6.249 -3.369 1.330 1.00 81.44 84 ALA A C 1
ATOM 637 O O . ALA A 1 84 ? -5.505 -2.383 1.289 1.00 81.44 84 ALA A O 1
ATOM 638 N N . VAL A 1 85 ? -6.568 -4.042 0.228 1.00 70.31 85 VAL A N 1
ATOM 639 C CA . VAL A 1 85 ? -5.974 -3.735 -1.081 1.00 70.31 85 VAL A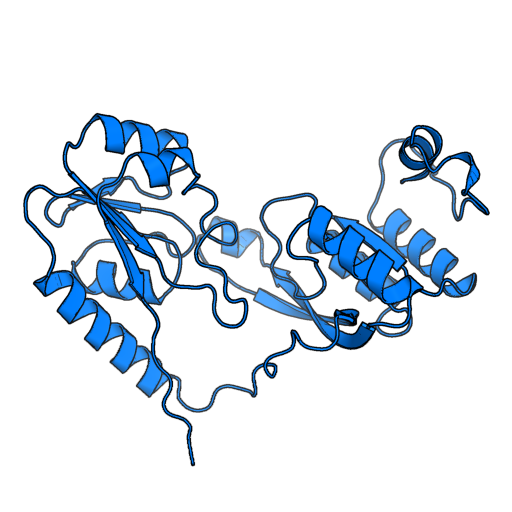 CA 1
ATOM 640 C C . VAL A 1 85 ? -6.358 -2.339 -1.585 1.00 70.31 85 VAL A C 1
ATOM 642 O O . VAL A 1 85 ? -5.561 -1.711 -2.275 1.00 70.31 85 VAL A O 1
ATOM 645 N N . ASN A 1 86 ? -7.535 -1.836 -1.195 1.00 72.38 86 ASN A N 1
ATOM 646 C CA . ASN A 1 86 ? -8.026 -0.470 -1.408 1.00 72.38 86 ASN A CA 1
ATOM 647 C C . ASN A 1 86 ? -9.225 -0.177 -0.464 1.00 72.38 86 ASN A C 1
ATOM 649 O O . ASN A 1 86 ? -9.729 -1.109 0.173 1.00 72.38 86 ASN A O 1
ATOM 653 N N . PRO A 1 87 ? -9.722 1.077 -0.374 1.00 81.25 87 PRO A N 1
ATOM 654 C CA . PRO A 1 87 ? -10.857 1.419 0.493 1.00 81.25 87 PRO A CA 1
ATOM 655 C C . PRO A 1 87 ? -12.154 0.651 0.192 1.00 81.25 87 PRO A C 1
ATOM 657 O O . PRO A 1 87 ? -12.871 0.272 1.115 1.00 81.25 87 PRO A O 1
ATOM 660 N N . THR A 1 88 ? -12.446 0.359 -1.080 1.00 80.31 88 THR A N 1
ATOM 661 C CA . THR A 1 88 ? -13.631 -0.428 -1.468 1.00 80.31 88 THR A CA 1
ATOM 662 C C . THR A 1 88 ? -13.543 -1.865 -0.954 1.00 80.31 88 THR A C 1
ATOM 664 O O . THR A 1 88 ? -14.529 -2.421 -0.473 1.00 80.31 88 THR A O 1
ATOM 667 N N . ALA A 1 89 ? -12.358 -2.473 -1.015 1.00 79.88 89 ALA A N 1
ATOM 668 C CA . ALA A 1 89 ? -12.113 -3.791 -0.451 1.00 79.88 89 ALA A CA 1
ATOM 669 C C . ALA A 1 89 ? -12.215 -3.776 1.078 1.00 79.88 89 ALA A C 1
ATOM 671 O O . ALA A 1 89 ? -12.792 -4.698 1.642 1.00 79.88 89 ALA A O 1
ATOM 672 N N . ALA A 1 90 ? -11.735 -2.718 1.742 1.00 85.44 90 ALA A N 1
ATOM 673 C CA . ALA A 1 90 ? -11.908 -2.568 3.185 1.00 85.44 90 ALA A CA 1
ATOM 674 C C . ALA A 1 90 ? -13.391 -2.555 3.577 1.00 85.44 90 ALA A C 1
ATOM 676 O O . ALA A 1 90 ? -13.784 -3.280 4.484 1.00 85.44 90 ALA A O 1
ATOM 677 N N . ALA A 1 91 ? -14.228 -1.805 2.851 1.00 89.62 91 ALA A N 1
ATOM 678 C CA . ALA A 1 91 ? -15.670 -1.780 3.092 1.00 89.62 91 ALA A CA 1
ATOM 679 C C . ALA A 1 91 ? -16.309 -3.175 2.957 1.00 89.62 91 ALA A C 1
ATOM 681 O O . ALA A 1 91 ? -17.097 -3.568 3.810 1.00 89.62 91 ALA A O 1
ATOM 682 N N . ARG A 1 92 ? -15.914 -3.953 1.938 1.00 86.88 92 ARG A N 1
ATOM 683 C CA . ARG A 1 92 ? -16.373 -5.343 1.758 1.00 86.88 92 ARG A CA 1
ATOM 684 C C . ARG A 1 92 ? -15.922 -6.275 2.882 1.00 86.88 92 ARG A C 1
ATOM 686 O O . ARG A 1 92 ? -16.673 -7.165 3.262 1.00 86.88 92 ARG A O 1
ATOM 693 N N . ILE A 1 93 ? -14.705 -6.096 3.400 1.00 85.56 93 ILE A N 1
ATOM 694 C CA . ILE A 1 93 ? -14.204 -6.874 4.542 1.00 85.56 93 ILE A CA 1
ATOM 695 C C . ILE A 1 93 ? -15.000 -6.527 5.803 1.00 85.56 93 ILE A C 1
ATOM 697 O O . ILE A 1 93 ? -15.389 -7.434 6.526 1.00 85.56 93 ILE A O 1
ATOM 701 N N . VAL A 1 94 ? -15.290 -5.244 6.042 1.00 92.88 94 VAL A N 1
ATOM 702 C CA . VAL A 1 94 ? -16.115 -4.800 7.180 1.00 92.88 94 VAL A CA 1
ATOM 703 C C . VAL A 1 94 ? -17.539 -5.358 7.088 1.00 92.88 94 VAL A C 1
ATOM 705 O O . VAL A 1 94 ? -18.064 -5.839 8.085 1.00 92.88 94 VAL A O 1
ATOM 708 N N . GLU A 1 95 ? -18.150 -5.344 5.902 1.00 92.44 95 GLU A N 1
ATOM 709 C CA . GLU A 1 95 ? -19.468 -5.950 5.662 1.00 92.44 95 GLU A CA 1
ATOM 710 C C . GLU A 1 95 ? -19.443 -7.466 5.907 1.00 92.44 95 GLU A C 1
ATOM 712 O O . GLU A 1 95 ? -20.257 -7.989 6.662 1.00 92.44 95 GLU A O 1
ATOM 717 N N . ALA A 1 96 ? -18.453 -8.173 5.351 1.00 89.31 96 ALA A N 1
ATOM 718 C CA . ALA A 1 96 ? -18.283 -9.603 5.590 1.00 89.31 96 ALA A CA 1
ATOM 719 C C . ALA A 1 96 ? -18.045 -9.925 7.074 1.00 89.31 96 ALA A C 1
ATOM 721 O O . ALA A 1 96 ? -18.567 -10.924 7.560 1.00 89.31 96 ALA A O 1
ATOM 722 N N . PHE A 1 97 ? -17.289 -9.091 7.791 1.00 93.06 97 PHE A N 1
ATOM 723 C CA . PHE A 1 97 ? -17.060 -9.234 9.227 1.00 93.06 97 PHE A CA 1
ATOM 724 C C . PHE A 1 97 ? -18.364 -9.083 10.015 1.00 93.06 97 PHE A C 1
ATOM 726 O O . PHE A 1 97 ? -18.688 -9.946 10.826 1.00 93.06 97 PHE A O 1
ATOM 733 N N . ALA A 1 98 ? -19.152 -8.043 9.720 1.00 91.81 98 ALA A N 1
ATOM 734 C CA . ALA A 1 98 ? -20.451 -7.816 10.354 1.00 91.81 98 ALA A CA 1
ATOM 735 C C . ALA A 1 98 ? -21.443 -8.968 10.107 1.00 91.81 98 ALA A C 1
ATOM 737 O O . ALA A 1 98 ? -22.289 -9.253 10.950 1.00 91.81 98 ALA A O 1
ATOM 738 N N . GLU A 1 99 ? -21.321 -9.656 8.970 1.00 92.31 99 GLU A N 1
ATOM 739 C CA . GLU A 1 99 ? -22.116 -10.840 8.626 1.00 92.31 99 GLU A CA 1
ATOM 740 C C . GLU A 1 99 ? -21.522 -12.169 9.141 1.00 92.31 99 GLU A C 1
ATOM 742 O O . GLU A 1 99 ? -22.074 -13.234 8.864 1.00 92.31 99 GLU A O 1
ATOM 747 N N . GLY A 1 100 ? -20.391 -12.150 9.856 1.00 89.00 100 GLY A N 1
ATOM 748 C CA . GLY A 1 100 ? -19.732 -13.360 10.366 1.00 89.00 100 GLY A CA 1
ATOM 749 C C . GLY A 1 100 ? -19.059 -14.223 9.287 1.00 89.00 100 GLY A C 1
ATOM 750 O O . GLY A 1 100 ? -18.819 -15.411 9.494 1.00 89.00 100 GLY A O 1
ATOM 751 N N . ARG A 1 101 ? -18.747 -13.646 8.121 1.00 86.31 101 ARG A N 1
ATOM 752 C CA . ARG A 1 101 ? -18.127 -14.309 6.954 1.00 86.31 101 ARG A CA 1
ATOM 753 C C . ARG A 1 101 ? -16.611 -14.098 6.864 1.00 86.31 101 ARG A C 1
ATOM 755 O O . ARG A 1 101 ? -16.038 -14.117 5.773 1.00 86.31 101 ARG A O 1
ATOM 762 N N . THR A 1 102 ? -15.949 -13.865 7.990 1.00 85.69 102 THR A N 1
ATOM 763 C CA . THR A 1 102 ? -14.493 -13.687 8.053 1.00 85.69 102 THR A CA 1
ATOM 764 C C . THR A 1 102 ? -13.872 -14.609 9.086 1.00 85.69 102 THR A C 1
ATOM 766 O O . THR A 1 102 ? -14.483 -14.894 10.111 1.00 85.69 102 THR A O 1
ATOM 769 N N . THR A 1 103 ? -12.631 -15.016 8.849 1.00 81.25 103 THR A N 1
ATOM 770 C CA . THR A 1 103 ? -11.762 -15.637 9.857 1.00 81.25 103 THR A CA 1
ATOM 771 C C . THR A 1 103 ? -10.701 -14.647 10.317 1.00 81.25 103 THR A C 1
ATOM 773 O O . THR A 1 103 ? -10.396 -13.682 9.618 1.00 81.25 103 THR A O 1
ATOM 776 N N . GLU A 1 104 ? -10.115 -14.890 11.482 1.00 82.81 104 GLU A N 1
ATOM 777 C CA . GLU A 1 104 ? -9.014 -14.085 12.013 1.00 82.81 104 GLU A CA 1
ATOM 778 C C . GLU A 1 104 ? -7.664 -14.684 11.603 1.00 82.81 104 GLU A C 1
ATOM 780 O O . GLU A 1 104 ? -7.496 -15.903 11.591 1.00 82.81 104 GLU A O 1
ATOM 785 N N . THR A 1 105 ? -6.681 -13.839 11.304 1.00 77.31 105 THR A N 1
ATOM 786 C CA . THR A 1 105 ? -5.280 -14.252 11.132 1.00 77.31 105 THR A CA 1
ATOM 787 C C . THR A 1 105 ? -4.341 -13.187 11.679 1.00 77.31 105 THR A C 1
ATOM 789 O O . THR A 1 105 ? -4.722 -12.025 11.809 1.00 77.31 105 THR A O 1
ATOM 792 N N . LEU A 1 106 ? -3.099 -13.564 11.974 1.00 71.25 106 LEU A N 1
ATOM 793 C CA . LEU A 1 106 ? -2.029 -12.597 12.201 1.00 71.25 106 LEU A CA 1
ATOM 794 C C . LEU A 1 106 ? -1.483 -12.105 10.860 1.00 71.25 106 LEU A C 1
ATOM 796 O O . LEU A 1 106 ? -1.327 -12.886 9.919 1.00 71.25 106 LEU A O 1
ATOM 800 N N . ALA A 1 107 ? -1.197 -10.811 10.788 1.00 71.88 107 ALA A N 1
ATOM 801 C CA . ALA A 1 107 ? -0.585 -10.162 9.641 1.00 71.88 107 ALA A CA 1
ATOM 802 C C . ALA A 1 107 ? 0.597 -9.299 10.085 1.00 71.88 107 ALA A C 1
ATOM 804 O O . ALA A 1 107 ? 0.543 -8.614 11.107 1.00 71.88 107 ALA A O 1
ATOM 805 N N . GLU A 1 108 ? 1.665 -9.353 9.295 1.00 69.81 108 GLU A N 1
ATOM 806 C CA . GLU A 1 108 ? 2.918 -8.652 9.558 1.00 69.81 108 GLU A CA 1
ATOM 807 C C . GLU A 1 108 ? 2.752 -7.139 9.394 1.00 69.81 108 GLU A C 1
ATOM 809 O O . GLU A 1 108 ? 2.220 -6.651 8.387 1.00 69.81 108 GLU A O 1
ATOM 814 N N . VAL A 1 109 ? 3.275 -6.401 10.368 1.00 76.81 109 VAL A N 1
ATOM 815 C CA . VAL A 1 109 ? 3.555 -4.971 10.266 1.00 76.81 109 VAL A CA 1
ATOM 816 C C . VAL A 1 109 ? 5.043 -4.806 10.020 1.00 76.81 109 VAL A C 1
ATOM 818 O O . VAL A 1 109 ? 5.867 -5.320 10.779 1.00 76.81 109 VAL A O 1
ATOM 821 N N . LEU A 1 110 ? 5.385 -4.118 8.936 1.00 77.69 110 LEU A N 1
ATOM 822 C CA . LEU A 1 110 ? 6.761 -3.919 8.499 1.00 77.69 110 LEU A CA 1
ATOM 823 C C . LEU A 1 110 ? 7.209 -2.489 8.800 1.00 77.69 110 LEU A C 1
ATOM 825 O O . LEU A 1 110 ? 6.463 -1.533 8.596 1.00 77.69 110 LEU A O 1
ATOM 829 N N . ASP A 1 111 ? 8.450 -2.355 9.250 1.00 73.81 111 ASP A N 1
ATOM 830 C CA . ASP A 1 111 ? 9.159 -1.089 9.358 1.00 73.81 111 ASP A CA 1
ATOM 831 C C . ASP A 1 111 ? 10.055 -0.914 8.135 1.00 73.81 111 ASP A C 1
ATOM 833 O O . ASP A 1 111 ? 10.866 -1.788 7.805 1.00 73.81 111 ASP A O 1
ATOM 837 N N . ILE A 1 112 ? 9.876 0.202 7.438 1.00 68.31 112 ILE A N 1
ATOM 838 C CA . ILE A 1 112 ? 10.661 0.537 6.255 1.00 68.31 112 ILE A CA 1
ATOM 839 C C . ILE A 1 112 ? 11.663 1.584 6.679 1.00 68.31 112 ILE A C 1
ATOM 841 O O . ILE A 1 112 ? 11.296 2.660 7.147 1.00 68.31 112 ILE A O 1
ATOM 845 N N . ASP A 1 113 ? 12.933 1.283 6.450 1.00 68.81 113 ASP A N 1
ATOM 846 C CA . ASP A 1 113 ? 13.982 2.278 6.571 1.00 68.81 113 ASP A CA 1
ATOM 847 C C . ASP A 1 113 ? 13.806 3.307 5.442 1.00 68.81 113 ASP A C 1
ATOM 849 O O . ASP A 1 113 ? 14.216 3.091 4.299 1.00 68.81 113 ASP A O 1
ATOM 853 N N . GLU A 1 114 ? 13.138 4.420 5.752 1.00 65.00 114 GLU A N 1
ATOM 854 C CA . GLU A 1 114 ? 12.877 5.498 4.796 1.00 65.00 114 GLU A CA 1
ATOM 855 C C . GLU A 1 114 ? 14.170 6.113 4.234 1.00 65.00 114 GLU A C 1
ATOM 857 O O . GLU A 1 114 ? 14.188 6.567 3.089 1.00 65.00 114 GLU A O 1
ATOM 862 N N . GLU A 1 115 ? 15.265 6.104 5.002 1.00 65.69 115 GLU A N 1
ATOM 863 C CA . GLU A 1 115 ? 16.579 6.581 4.559 1.00 65.69 115 GLU A CA 1
ATOM 864 C C . GLU A 1 115 ? 17.220 5.609 3.562 1.00 65.69 115 GLU A C 1
ATOM 866 O O . GLU A 1 115 ? 17.775 6.033 2.547 1.00 65.69 115 GLU A O 1
ATOM 871 N N . ALA A 1 116 ? 17.127 4.300 3.808 1.00 62.81 116 ALA A N 1
ATOM 872 C CA . ALA A 1 116 ? 17.530 3.283 2.838 1.00 62.81 116 ALA A CA 1
ATOM 873 C C . ALA A 1 116 ? 16.660 3.351 1.576 1.00 62.81 116 ALA A C 1
ATOM 875 O O . ALA A 1 116 ? 17.192 3.332 0.466 1.00 62.81 116 ALA A O 1
ATOM 876 N N . TYR A 1 117 ? 15.351 3.554 1.734 1.00 60.41 117 TYR A N 1
ATOM 877 C CA . TYR A 1 117 ? 14.427 3.735 0.618 1.00 60.41 117 TYR A CA 1
ATOM 878 C C . TYR A 1 117 ? 14.809 4.951 -0.238 1.00 60.41 117 TYR A C 1
ATOM 880 O O . TYR A 1 117 ? 14.839 4.854 -1.465 1.00 60.41 117 TYR A O 1
ATOM 888 N N . ARG A 1 118 ? 15.175 6.083 0.388 1.00 61.12 118 ARG A N 1
ATOM 889 C CA . ARG A 1 118 ? 15.708 7.268 -0.315 1.00 61.12 118 ARG A CA 1
ATOM 890 C C . ARG A 1 118 ? 16.976 6.961 -1.121 1.00 61.12 118 ARG A C 1
ATOM 892 O O . ARG A 1 118 ? 17.223 7.620 -2.126 1.00 61.12 118 ARG A O 1
ATOM 899 N N . ARG A 1 119 ? 17.757 5.958 -0.713 1.00 67.50 119 ARG A N 1
ATOM 900 C CA . ARG A 1 119 ? 18.946 5.462 -1.425 1.00 67.50 119 ARG A CA 1
ATOM 901 C C . ARG A 1 119 ? 18.654 4.297 -2.380 1.00 67.50 119 ARG A C 1
ATOM 903 O O . ARG A 1 119 ? 19.592 3.661 -2.848 1.00 67.50 119 ARG A O 1
ATOM 910 N N . ASN A 1 120 ? 17.383 4.027 -2.694 1.00 53.88 120 ASN A N 1
ATOM 911 C CA . ASN A 1 120 ? 16.947 2.931 -3.568 1.00 53.88 120 ASN A CA 1
ATOM 912 C C . ASN A 1 120 ? 17.255 1.521 -3.013 1.00 53.88 120 ASN A C 1
ATOM 914 O O . ASN A 1 120 ? 17.316 0.541 -3.755 1.00 53.88 120 ASN A O 1
ATOM 918 N N . GLU A 1 121 ? 17.434 1.415 -1.695 1.00 53.56 121 GLU A N 1
ATOM 919 C CA . GLU A 1 121 ? 17.591 0.160 -0.964 1.00 53.56 121 GLU A CA 1
ATOM 920 C C . GLU A 1 121 ? 16.289 -0.164 -0.221 1.00 53.56 121 GLU A C 1
ATOM 922 O O . GLU A 1 121 ? 15.862 0.575 0.666 1.00 53.56 121 GLU A O 1
ATOM 927 N N . LEU A 1 122 ? 15.660 -1.303 -0.525 1.00 56.53 122 LEU A N 1
ATOM 928 C CA . LEU A 1 122 ? 14.519 -1.771 0.260 1.00 56.53 122 LEU A CA 1
ATOM 929 C C . LEU A 1 122 ? 15.013 -2.531 1.496 1.00 56.53 122 LEU A C 1
ATOM 931 O O . LEU A 1 122 ? 15.276 -3.731 1.430 1.00 56.53 122 LEU A O 1
ATOM 935 N N . LYS A 1 123 ? 15.117 -1.839 2.633 1.00 61.69 123 LYS A N 1
ATOM 936 C CA . LYS A 1 123 ? 15.308 -2.471 3.946 1.00 61.69 123 LYS A CA 1
ATOM 937 C C . LYS A 1 123 ? 13.988 -2.466 4.702 1.00 61.69 123 LYS A C 1
ATOM 939 O O . LYS A 1 123 ? 13.619 -1.473 5.321 1.00 61.69 123 LYS A O 1
ATOM 944 N N . VAL A 1 124 ? 13.289 -3.592 4.624 1.00 65.62 124 VAL A N 1
ATOM 945 C CA . VAL A 1 124 ? 12.104 -3.885 5.435 1.00 65.62 124 VAL A CA 1
ATOM 946 C C . VAL A 1 124 ? 12.501 -4.782 6.596 1.00 65.62 124 VAL A C 1
ATOM 948 O O . VAL A 1 124 ? 13.188 -5.787 6.409 1.00 65.62 124 VAL A O 1
ATOM 951 N N . ARG A 1 125 ? 12.077 -4.410 7.801 1.00 68.12 125 ARG A N 1
ATOM 952 C CA . ARG A 1 125 ? 12.218 -5.217 9.015 1.00 68.12 125 ARG A CA 1
ATOM 953 C C . ARG A 1 125 ? 10.832 -5.530 9.554 1.00 68.12 125 ARG A C 1
ATOM 955 O O . ARG A 1 125 ? 9.948 -4.685 9.502 1.00 68.12 125 ARG A O 1
ATOM 962 N N . LEU A 1 126 ? 10.638 -6.739 10.069 1.00 69.00 126 LEU A N 1
ATOM 963 C CA . LEU A 1 126 ? 9.422 -7.066 10.803 1.00 69.00 126 LEU A CA 1
ATOM 964 C C . LEU A 1 126 ? 9.365 -6.193 12.064 1.00 69.00 126 LEU A C 1
ATOM 966 O O . LEU A 1 126 ? 10.281 -6.245 12.883 1.00 69.00 126 LEU A O 1
ATOM 970 N N . TYR A 1 127 ? 8.309 -5.394 12.195 1.00 78.75 127 TYR A N 1
ATOM 971 C CA . TYR A 1 127 ? 8.061 -4.560 13.370 1.00 78.75 127 TYR A CA 1
ATOM 972 C C . TYR A 1 127 ? 7.237 -5.316 14.413 1.00 78.75 127 TYR A C 1
ATOM 974 O O . TYR A 1 127 ? 7.566 -5.324 15.594 1.00 78.75 127 TYR A O 1
ATOM 982 N N . GLY A 1 128 ? 6.175 -5.982 13.961 1.00 77.44 128 GLY A N 1
ATOM 983 C CA . GLY A 1 128 ? 5.260 -6.714 14.825 1.00 77.44 128 GLY A CA 1
ATOM 984 C C . GLY A 1 128 ? 4.122 -7.345 14.038 1.00 77.44 128 GLY A C 1
ATOM 985 O O . GLY A 1 128 ? 4.195 -7.478 12.815 1.00 77.44 128 GLY A O 1
ATOM 986 N N . TYR A 1 129 ? 3.059 -7.720 14.742 1.00 77.69 129 TYR A N 1
ATOM 987 C CA . TYR A 1 129 ? 1.892 -8.363 14.150 1.00 77.69 129 TYR A CA 1
ATOM 988 C C . TYR A 1 129 ? 0.611 -7.712 14.653 1.00 77.69 129 TYR A C 1
ATOM 990 O O . TYR A 1 129 ? 0.516 -7.355 15.824 1.00 77.69 129 TYR A O 1
ATOM 998 N N . LEU A 1 130 ? -0.389 -7.628 13.780 1.00 81.75 130 LEU A N 1
ATOM 999 C CA . LEU A 1 130 ? -1.766 -7.325 14.163 1.00 81.75 130 LEU A CA 1
ATOM 1000 C C . LEU A 1 130 ? -2.663 -8.492 13.776 1.00 81.75 130 LEU A C 1
ATOM 1002 O O . LEU A 1 130 ? -2.427 -9.179 12.780 1.00 81.75 130 LEU A O 1
ATOM 1006 N N . LYS A 1 131 ? -3.726 -8.687 14.548 1.00 84.50 131 LYS A N 1
ATOM 1007 C CA . LYS A 1 131 ? -4.791 -9.611 14.186 1.00 84.50 131 LYS A CA 1
ATOM 1008 C C . LYS A 1 131 ? -5.742 -8.921 13.207 1.00 84.50 131 LYS A C 1
ATOM 1010 O O . LYS A 1 131 ? -6.227 -7.832 13.510 1.00 84.50 131 LYS A O 1
ATOM 1015 N N . ILE A 1 132 ? -6.029 -9.544 12.066 1.00 86.88 132 ILE A N 1
ATOM 1016 C CA . ILE A 1 132 ? -6.875 -8.975 11.008 1.00 86.88 132 ILE A CA 1
ATOM 1017 C C . ILE A 1 132 ? -7.996 -9.928 10.565 1.00 86.88 132 ILE A C 1
ATOM 1019 O O . ILE A 1 132 ? -7.812 -11.149 10.623 1.00 86.88 132 ILE A O 1
ATOM 1023 N N . PRO A 1 133 ? -9.142 -9.400 10.088 1.00 88.06 133 PRO A N 1
ATOM 1024 C CA . PRO A 1 133 ? -10.173 -10.206 9.449 1.00 88.06 133 PRO A CA 1
ATOM 1025 C C . PRO A 1 133 ? -9.800 -10.512 7.994 1.00 88.06 133 PRO A C 1
ATOM 1027 O O . PRO A 1 133 ? -9.420 -9.624 7.227 1.00 88.06 133 PRO A O 1
ATOM 1030 N N . VAL A 1 134 ? -9.979 -11.765 7.584 1.00 78.69 134 VAL A N 1
ATOM 1031 C CA . VAL A 1 134 ? -9.846 -12.211 6.192 1.00 78.69 134 VAL A CA 1
ATOM 1032 C C . VAL A 1 134 ? -11.127 -12.897 5.739 1.00 78.69 134 VAL A C 1
ATOM 1034 O O . VAL A 1 134 ? -11.750 -13.642 6.491 1.00 78.69 134 VAL A O 1
ATOM 1037 N N . VAL A 1 135 ? -11.547 -12.634 4.502 1.00 72.88 135 VAL A N 1
ATOM 1038 C CA . VAL A 1 135 ? -12.765 -13.231 3.938 1.00 72.88 135 VAL A CA 1
ATOM 1039 C C . VAL A 1 135 ? -12.506 -14.702 3.614 1.00 72.88 135 VAL A C 1
ATOM 1041 O O . VAL A 1 135 ? -11.544 -15.038 2.915 1.00 72.88 135 VAL A O 1
ATOM 1044 N N . THR A 1 136 ? -13.374 -15.582 4.111 1.00 50.88 136 THR A N 1
ATOM 1045 C CA . THR A 1 136 ? -13.305 -17.025 3.864 1.00 50.88 136 THR A CA 1
ATOM 1046 C C . THR A 1 136 ? -13.418 -17.339 2.369 1.00 50.88 136 THR A C 1
ATOM 1048 O O . THR A 1 136 ? -14.248 -16.776 1.660 1.00 50.88 136 THR A O 1
ATOM 1051 N N . GLY A 1 137 ? -12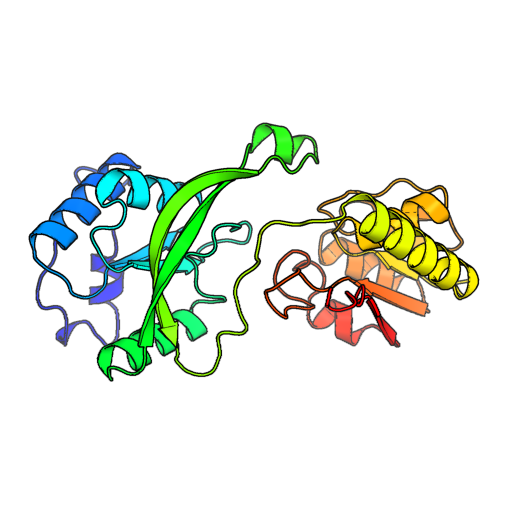.563 -18.243 1.876 1.00 41.53 137 GLY A N 1
ATOM 1052 C CA . GLY A 1 137 ? -12.562 -18.695 0.475 1.00 41.53 137 GLY A CA 1
ATOM 1053 C C . GLY A 1 137 ? -11.597 -17.967 -0.472 1.00 41.53 137 GLY A C 1
ATOM 1054 O O . GLY A 1 137 ? -11.547 -18.315 -1.648 1.00 41.53 137 GLY A O 1
ATOM 1055 N N . LEU A 1 138 ? -10.810 -16.999 0.018 1.00 40.47 138 LEU A N 1
ATOM 1056 C CA . LEU A 1 138 ? -9.811 -16.260 -0.780 1.00 40.47 138 LEU A CA 1
ATOM 1057 C C . LEU A 1 138 ? -8.361 -16.421 -0.288 1.00 40.47 138 LEU A C 1
ATOM 1059 O O . LEU A 1 138 ? -7.446 -15.841 -0.870 1.00 40.47 138 LEU A O 1
ATOM 1063 N N . VAL A 1 139 ? -8.131 -17.205 0.768 1.00 32.72 139 VAL A N 1
ATOM 1064 C CA . VAL A 1 139 ? -6.801 -17.388 1.363 1.00 32.72 139 VAL A CA 1
ATOM 1065 C C . VAL A 1 139 ? -6.131 -18.612 0.742 1.00 32.72 139 VAL A C 1
ATOM 1067 O O . VAL A 1 139 ? -6.332 -19.743 1.176 1.00 32.72 139 VAL A O 1
ATOM 1070 N N . GLN A 1 140 ? -5.335 -18.383 -0.302 1.00 29.84 140 GLN A N 1
ATOM 1071 C CA . GLN A 1 140 ? -4.266 -19.309 -0.665 1.00 29.84 140 GLN A CA 1
ATOM 1072 C C . GLN A 1 140 ? -3.154 -19.167 0.385 1.00 29.84 140 GLN A C 1
ATOM 1074 O O . GLN A 1 140 ? -2.812 -18.048 0.763 1.00 29.84 140 GLN A O 1
ATOM 1079 N N . ALA A 1 141 ? -2.655 -20.305 0.874 1.00 29.91 141 ALA A N 1
ATOM 1080 C CA . ALA A 1 141 ? -1.736 -20.429 2.002 1.00 29.91 141 ALA A CA 1
ATOM 1081 C C . ALA A 1 141 ? -0.605 -19.384 2.016 1.00 29.91 141 ALA A C 1
ATOM 1083 O O . ALA A 1 141 ? 0.096 -19.166 1.024 1.00 29.91 141 ALA A O 1
ATOM 1084 N N . SER A 1 142 ? -0.446 -18.758 3.181 1.00 32.03 142 SER A N 1
ATOM 1085 C CA . SER A 1 142 ? 0.656 -17.874 3.538 1.00 32.03 142 SER A CA 1
ATOM 1086 C C . SER A 1 142 ? 1.999 -18.588 3.373 1.00 32.03 142 SER A C 1
ATOM 1088 O O . SER A 1 142 ? 2.111 -19.781 3.642 1.00 32.03 142 SER A O 1
ATOM 1090 N N . LYS A 1 143 ? 3.016 -17.837 2.935 1.00 32.62 143 LYS A N 1
ATOM 1091 C CA . LYS A 1 143 ? 4.417 -18.268 2.840 1.00 32.62 143 LYS A CA 1
ATOM 1092 C C . LYS A 1 143 ? 4.855 -19.066 4.073 1.00 32.62 143 LYS A C 1
ATOM 1094 O O . LYS A 1 143 ? 4.878 -18.525 5.176 1.00 32.62 143 LYS A O 1
ATOM 1099 N N . GLU A 1 144 ? 5.328 -20.282 3.838 1.00 28.20 144 GLU A N 1
ATOM 1100 C CA . GLU A 1 144 ? 6.369 -20.880 4.668 1.00 28.20 144 GLU A CA 1
ATOM 1101 C C . GLU A 1 144 ? 7.724 -20.193 4.381 1.00 28.20 144 GLU A C 1
ATOM 1103 O O . GLU A 1 144 ? 7.922 -19.643 3.285 1.00 28.20 144 GLU A O 1
ATOM 1108 N N . PRO A 1 145 ? 8.658 -20.175 5.350 1.00 32.31 145 PRO A N 1
ATOM 1109 C CA . PRO A 1 145 ? 9.987 -19.602 5.174 1.00 32.31 145 PRO A CA 1
ATOM 1110 C C . PRO A 1 145 ? 10.738 -20.288 4.028 1.00 32.31 145 PRO A C 1
ATOM 1112 O O . PRO A 1 145 ? 10.734 -21.506 3.887 1.00 32.31 145 PRO A O 1
ATOM 1115 N N . SER A 1 146 ? 11.389 -19.477 3.201 1.00 35.75 146 SER A N 1
ATOM 1116 C CA . SER A 1 146 ? 12.092 -19.870 1.981 1.00 35.75 146 SER A CA 1
ATOM 1117 C C . SER A 1 146 ? 13.266 -20.820 2.230 1.00 35.75 146 SER A C 1
ATOM 1119 O O . SER A 1 146 ? 14.289 -20.410 2.780 1.00 35.75 146 SER A O 1
ATOM 1121 N N . VAL A 1 147 ? 13.149 -22.042 1.716 1.00 30.67 147 VAL A N 1
ATOM 1122 C CA . VAL A 1 147 ? 14.266 -22.950 1.436 1.00 30.67 147 VAL A CA 1
ATOM 1123 C C . VAL A 1 147 ? 14.632 -22.756 -0.047 1.00 30.67 147 VAL A C 1
ATOM 1125 O O . VAL A 1 147 ? 13.762 -22.906 -0.898 1.00 30.67 147 VAL A O 1
ATOM 1128 N N . GLY A 1 148 ? 15.872 -22.348 -0.363 1.00 41.50 148 GLY A N 1
ATOM 1129 C CA . GLY A 1 148 ? 16.403 -22.320 -1.745 1.00 41.50 148 GLY A CA 1
ATOM 1130 C C . GLY A 1 148 ? 16.533 -20.949 -2.439 1.00 41.50 148 GLY A C 1
ATOM 1131 O O . GLY A 1 148 ? 15.961 -20.734 -3.503 1.00 41.50 148 GLY A O 1
ATOM 1132 N N . LEU A 1 149 ? 17.312 -20.011 -1.880 1.00 45.56 149 LEU A N 1
ATOM 1133 C CA . LEU A 1 149 ? 17.621 -18.717 -2.528 1.00 45.56 149 LEU A CA 1
ATOM 1134 C C . LEU A 1 149 ? 18.437 -18.858 -3.832 1.00 45.56 149 LEU A C 1
ATOM 1136 O O . LEU A 1 149 ? 18.288 -18.034 -4.731 1.00 45.56 149 LEU A O 1
ATOM 1140 N N . GLU A 1 150 ? 19.282 -19.886 -3.946 1.00 49.41 150 GLU A N 1
ATOM 1141 C CA . GLU A 1 150 ? 20.157 -20.094 -5.113 1.00 49.41 150 GLU A CA 1
ATOM 1142 C C . GLU A 1 150 ? 19.365 -20.500 -6.365 1.00 49.41 150 GLU A C 1
ATOM 1144 O O . GLU A 1 150 ? 19.544 -19.914 -7.432 1.00 49.41 150 GLU A O 1
ATOM 1149 N N . GLU A 1 151 ? 18.407 -21.418 -6.218 1.00 53.22 151 GLU A N 1
ATOM 1150 C CA . GLU A 1 151 ? 17.551 -21.891 -7.313 1.00 53.22 151 GLU A CA 1
ATOM 1151 C C . GLU A 1 151 ? 16.639 -20.776 -7.861 1.00 53.22 151 GLU A C 1
ATOM 1153 O O . GLU A 1 151 ? 16.347 -20.709 -9.058 1.00 53.22 151 GLU A O 1
ATOM 1158 N N . GLU A 1 152 ? 16.200 -19.843 -7.009 1.00 56.44 152 GLU A N 1
ATOM 1159 C CA . GLU A 1 152 ? 15.395 -18.699 -7.449 1.00 56.44 152 GLU A CA 1
ATOM 1160 C C . GLU A 1 152 ? 16.209 -17.714 -8.307 1.00 56.44 152 GLU A C 1
ATOM 1162 O O . GLU A 1 152 ? 15.707 -17.210 -9.316 1.00 56.44 152 GLU A O 1
ATOM 1167 N N . GLU A 1 153 ? 17.465 -17.450 -7.940 1.00 62.53 153 GLU A N 1
ATOM 1168 C CA . GLU A 1 153 ? 18.350 -16.566 -8.705 1.00 62.53 153 GLU A CA 1
ATOM 1169 C C . GLU A 1 153 ? 18.760 -17.181 -10.051 1.00 62.53 153 GLU A C 1
ATOM 1171 O O . GLU A 1 153 ? 18.789 -16.478 -11.067 1.00 62.53 153 GLU A O 1
ATOM 1176 N N . GLU A 1 154 ? 18.998 -18.494 -10.109 1.00 63.50 154 GLU A N 1
ATOM 1177 C CA . GLU A 1 154 ? 19.239 -19.195 -11.377 1.00 63.50 154 GLU A CA 1
ATOM 1178 C C . GLU A 1 154 ? 18.019 -19.142 -12.303 1.00 63.50 154 GLU A C 1
ATOM 1180 O O . GLU A 1 154 ? 18.150 -18.830 -13.493 1.00 63.50 154 GLU A O 1
ATOM 1185 N N . ASN A 1 155 ? 16.820 -19.339 -11.752 1.00 66.00 155 ASN A N 1
ATOM 1186 C CA . ASN A 1 155 ? 15.575 -19.222 -12.507 1.00 66.00 155 ASN A CA 1
ATOM 1187 C C . ASN A 1 155 ? 15.348 -17.801 -13.049 1.00 66.00 155 ASN A C 1
ATOM 1189 O O . ASN A 1 155 ? 14.952 -17.637 -14.207 1.00 66.00 155 ASN A O 1
ATOM 1193 N N . LYS A 1 156 ? 15.635 -16.756 -12.258 1.00 70.56 156 LYS A N 1
ATOM 1194 C CA . LYS A 1 156 ? 15.557 -15.358 -12.722 1.00 70.56 156 LYS A CA 1
ATOM 1195 C C . LYS A 1 156 ? 16.522 -15.092 -13.874 1.00 70.56 156 LYS A C 1
ATOM 1197 O O . LYS A 1 156 ? 16.114 -14.473 -14.853 1.00 70.56 156 LYS A O 1
ATOM 1202 N N . LYS A 1 157 ? 17.760 -15.595 -13.802 1.00 73.12 157 LYS A N 1
ATOM 1203 C CA . LYS A 1 157 ? 18.749 -15.467 -14.889 1.00 73.12 157 LYS A CA 1
ATOM 1204 C C . LYS A 1 157 ? 18.326 -16.202 -16.160 1.00 73.12 157 LYS A C 1
ATOM 1206 O O . LYS A 1 157 ? 18.556 -15.706 -17.260 1.00 73.12 157 LYS A O 1
ATOM 1211 N N . ALA A 1 158 ? 17.715 -17.381 -16.040 1.00 71.44 158 ALA A N 1
ATOM 1212 C CA . ALA A 1 158 ? 17.205 -18.123 -17.194 1.00 71.44 158 ALA A CA 1
ATOM 1213 C C . ALA A 1 158 ? 16.062 -17.370 -17.899 1.00 71.44 158 ALA A C 1
ATOM 1215 O O . ALA A 1 158 ? 16.065 -17.242 -19.123 1.00 71.44 158 ALA A O 1
ATOM 1216 N N . ILE A 1 159 ? 15.122 -16.814 -17.126 1.00 74.56 159 ILE A N 1
ATOM 1217 C CA . ILE A 1 159 ? 14.043 -15.971 -17.659 1.00 74.56 159 ILE A CA 1
ATOM 1218 C C . ILE A 1 159 ? 14.622 -14.705 -18.294 1.00 74.56 159 ILE A C 1
ATOM 1220 O O . ILE A 1 159 ? 14.226 -14.357 -19.401 1.00 74.56 159 ILE A O 1
ATOM 1224 N N . ALA A 1 160 ? 15.567 -14.043 -17.624 1.00 79.69 160 ALA A N 1
ATOM 1225 C CA . ALA A 1 160 ? 16.197 -12.828 -18.122 1.00 79.69 160 ALA A CA 1
ATOM 1226 C C . ALA A 1 160 ? 16.826 -13.030 -19.504 1.00 79.69 160 ALA A C 1
ATOM 1228 O O . ALA A 1 160 ? 16.464 -12.312 -20.432 1.00 79.69 160 ALA A O 1
ATOM 1229 N N . ARG A 1 161 ? 17.668 -14.059 -19.665 1.00 79.00 161 ARG A N 1
ATOM 1230 C CA . ARG A 1 161 ? 18.302 -14.402 -20.949 1.00 79.00 161 ARG A CA 1
ATOM 1231 C C . ARG A 1 161 ? 17.299 -14.572 -22.075 1.00 79.00 161 ARG A C 1
ATOM 1233 O O . ARG A 1 161 ? 17.404 -13.905 -23.098 1.00 79.00 161 ARG A O 1
ATOM 1240 N N . ARG A 1 162 ? 16.272 -15.388 -21.846 1.00 79.50 162 ARG A N 1
ATOM 1241 C CA . ARG A 1 162 ? 15.228 -15.622 -22.844 1.00 79.50 162 ARG A CA 1
ATOM 1242 C C . ARG A 1 162 ? 14.502 -14.335 -23.236 1.00 79.50 162 ARG A C 1
ATOM 1244 O O . ARG A 1 162 ? 14.230 -14.115 -24.408 1.00 79.50 162 ARG A O 1
ATOM 1251 N N . ILE A 1 163 ? 14.177 -13.489 -22.261 1.00 85.19 163 ILE A N 1
ATOM 1252 C CA . ILE A 1 163 ? 13.488 -12.225 -22.531 1.00 85.19 163 ILE A CA 1
ATOM 1253 C C . ILE A 1 163 ? 14.359 -11.314 -23.383 1.00 85.19 163 ILE A C 1
ATOM 1255 O O . ILE A 1 163 ? 13.851 -10.748 -24.342 1.00 85.19 163 ILE A O 1
ATOM 1259 N N . VAL A 1 164 ? 15.646 -11.197 -23.050 1.00 87.94 164 VAL A N 1
ATOM 1260 C CA . VAL A 1 164 ? 16.609 -10.388 -23.805 1.00 87.94 164 VAL A CA 1
ATOM 1261 C C . VAL A 1 164 ? 16.779 -10.904 -25.234 1.00 87.94 164 VAL A C 1
ATOM 1263 O O . VAL A 1 164 ? 16.781 -10.098 -26.161 1.00 87.94 164 VAL A O 1
ATOM 1266 N N . GLU A 1 165 ? 16.841 -12.222 -25.436 1.00 84.50 165 GLU A N 1
ATOM 1267 C CA . GLU A 1 165 ? 16.882 -12.844 -26.770 1.00 84.50 165 GLU A CA 1
ATOM 1268 C C . GLU A 1 165 ? 15.618 -12.561 -27.603 1.00 84.50 165 GLU A C 1
ATOM 1270 O O . GLU A 1 165 ? 15.698 -12.401 -28.819 1.00 84.50 165 GLU A O 1
ATOM 1275 N N . GLU A 1 166 ? 14.453 -12.468 -26.957 1.00 86.19 166 GLU A N 1
ATOM 1276 C CA . GLU A 1 166 ? 13.163 -12.170 -27.594 1.00 86.19 166 GLU A CA 1
ATOM 1277 C C . GLU A 1 166 ? 12.896 -10.650 -27.744 1.00 86.19 166 GLU A C 1
ATOM 1279 O O . GLU A 1 166 ? 11.826 -10.250 -28.221 1.00 86.19 166 GLU A O 1
ATOM 1284 N N . MET A 1 167 ? 13.830 -9.773 -27.341 1.00 88.88 167 MET A N 1
ATOM 1285 C CA . MET A 1 167 ? 13.649 -8.326 -27.493 1.00 88.88 167 MET A CA 1
ATOM 1286 C C . MET A 1 167 ? 13.728 -7.893 -28.960 1.00 88.88 167 MET A C 1
ATOM 1288 O O . MET A 1 167 ? 14.648 -8.225 -29.701 1.00 88.88 167 MET A O 1
ATOM 1292 N N . GLU A 1 168 ? 12.751 -7.091 -29.374 1.00 89.50 168 GLU A N 1
ATOM 1293 C CA . GLU A 1 168 ? 12.632 -6.578 -30.729 1.00 89.50 168 GLU A CA 1
ATOM 1294 C C . GLU A 1 168 ? 13.421 -5.272 -30.884 1.00 89.50 168 GLU A C 1
ATOM 1296 O O . GLU A 1 168 ? 13.373 -4.409 -29.997 1.00 89.50 168 GLU A O 1
ATOM 1301 N N . PRO A 1 169 ? 14.091 -5.071 -32.032 1.00 90.25 169 PRO A N 1
ATOM 1302 C CA . PRO A 1 169 ? 14.666 -3.780 -32.361 1.00 90.25 169 PRO A CA 1
ATOM 1303 C C . PRO A 1 169 ? 13.571 -2.716 -32.511 1.00 90.25 169 PRO A C 1
ATOM 1305 O O . PRO A 1 169 ? 12.405 -3.001 -32.800 1.00 90.25 169 PRO A O 1
ATOM 1308 N N . ASP A 1 170 ? 13.969 -1.467 -32.300 1.00 91.88 170 ASP A N 1
ATOM 1309 C CA . ASP A 1 170 ? 13.140 -0.269 -32.411 1.00 91.88 170 ASP A CA 1
ATOM 1310 C C . ASP A 1 170 ? 11.860 -0.309 -31.566 1.00 91.88 170 ASP A C 1
ATOM 1312 O O . ASP A 1 170 ? 10.809 0.218 -31.940 1.00 91.88 170 ASP A O 1
ATOM 1316 N N . THR A 1 171 ? 11.969 -0.930 -30.390 1.00 92.44 171 THR A N 1
ATOM 1317 C CA . THR A 1 171 ? 10.877 -1.086 -29.429 1.00 92.44 171 THR A CA 1
ATOM 1318 C C . THR A 1 171 ? 11.270 -0.508 -28.073 1.00 92.44 171 THR A C 1
ATOM 1320 O O . THR A 1 171 ? 12.352 -0.773 -27.548 1.00 92.44 171 THR A O 1
ATOM 1323 N N . LEU A 1 172 ? 10.382 0.310 -27.504 1.00 93.94 172 LEU A N 1
ATOM 1324 C CA . LEU A 1 172 ? 10.507 0.841 -26.151 1.00 93.94 172 LEU A CA 1
ATOM 1325 C C . LEU A 1 172 ? 10.056 -0.214 -25.137 1.00 93.94 172 LEU A C 1
ATOM 1327 O O . LEU A 1 172 ? 8.933 -0.700 -25.194 1.00 93.94 172 LEU A O 1
ATOM 1331 N N . TYR A 1 173 ? 10.896 -0.526 -24.166 1.00 94.19 173 TYR A N 1
ATOM 1332 C CA . TYR A 1 173 ? 10.574 -1.445 -23.085 1.00 94.19 173 TYR A CA 1
ATOM 1333 C C . TYR A 1 173 ? 10.435 -0.686 -21.776 1.00 94.19 173 TYR A C 1
ATOM 1335 O O . TYR A 1 173 ? 11.404 -0.111 -21.283 1.00 94.19 173 TYR A O 1
ATOM 1343 N N . ILE A 1 174 ? 9.229 -0.697 -21.213 1.00 93.75 174 ILE A N 1
ATOM 1344 C CA . ILE A 1 174 ? 8.944 -0.173 -19.879 1.00 93.75 174 ILE A CA 1
ATOM 1345 C C . ILE A 1 174 ? 9.185 -1.298 -18.874 1.00 93.75 174 ILE A C 1
ATOM 1347 O O . ILE A 1 174 ? 8.462 -2.295 -18.853 1.00 93.75 174 ILE A O 1
ATOM 1351 N N . LEU A 1 175 ? 10.221 -1.140 -18.059 1.00 91.25 175 LEU A N 1
ATOM 1352 C CA . LEU A 1 175 ? 10.679 -2.113 -17.079 1.00 91.25 175 LEU A CA 1
ATOM 1353 C C . LEU A 1 175 ? 10.104 -1.776 -15.701 1.00 91.25 175 LEU A C 1
ATOM 1355 O O . LEU A 1 175 ? 10.492 -0.780 -15.087 1.00 91.25 175 LEU A O 1
ATOM 1359 N N . GLY A 1 176 ? 9.201 -2.626 -15.213 1.00 84.50 176 GLY A N 1
ATOM 1360 C CA . GLY A 1 176 ? 8.607 -2.539 -13.881 1.00 84.50 176 GLY A CA 1
ATOM 1361 C C . GLY A 1 176 ? 9.608 -2.667 -12.726 1.00 84.50 176 GLY A C 1
ATOM 1362 O O . GLY A 1 176 ? 10.785 -2.982 -12.913 1.00 84.50 176 GLY A O 1
ATOM 1363 N N . ALA A 1 177 ? 9.118 -2.444 -11.509 1.00 80.31 177 ALA A N 1
ATOM 1364 C CA . ALA A 1 177 ? 9.891 -2.651 -10.291 1.00 80.31 177 ALA A CA 1
ATOM 1365 C C . ALA A 1 177 ? 10.113 -4.150 -9.995 1.00 80.31 177 ALA A C 1
ATOM 1367 O O . ALA A 1 177 ? 9.365 -5.018 -10.454 1.00 80.31 177 ALA A O 1
ATOM 1368 N N . GLY A 1 178 ? 11.118 -4.448 -9.170 1.00 77.31 178 GLY A N 1
ATOM 1369 C CA . GLY A 1 178 ? 11.359 -5.778 -8.609 1.00 77.31 178 GLY A CA 1
ATOM 1370 C C . GLY A 1 178 ? 12.597 -6.498 -9.146 1.00 77.31 178 GLY A C 1
ATOM 1371 O O . GLY A 1 178 ? 13.155 -6.177 -10.194 1.00 77.31 178 GLY A O 1
ATOM 1372 N N . THR A 1 179 ? 13.029 -7.514 -8.398 1.00 75.94 179 THR A N 1
ATOM 1373 C CA . THR A 1 179 ? 14.283 -8.249 -8.638 1.00 75.94 179 THR A CA 1
ATOM 1374 C C . THR A 1 179 ? 14.266 -9.069 -9.927 1.00 75.94 179 THR A C 1
ATOM 1376 O O . THR A 1 179 ? 15.279 -9.132 -10.614 1.00 75.94 179 THR A O 1
ATOM 1379 N N . THR A 1 180 ? 13.116 -9.627 -10.319 1.00 77.69 180 THR A N 1
ATOM 1380 C CA . THR A 1 180 ? 12.962 -10.341 -11.600 1.00 77.69 180 THR A CA 1
ATOM 1381 C C . THR A 1 180 ? 13.208 -9.422 -12.796 1.00 77.69 180 THR A C 1
ATOM 1383 O O . THR A 1 180 ? 13.898 -9.803 -13.734 1.00 77.69 180 THR A O 1
ATOM 1386 N N . VAL A 1 181 ? 12.671 -8.196 -12.764 1.00 85.31 181 VAL A N 1
ATOM 1387 C CA . VAL A 1 181 ? 12.874 -7.224 -13.849 1.00 85.31 181 VAL A CA 1
ATOM 1388 C C . VAL A 1 181 ? 14.289 -6.648 -13.802 1.00 85.31 181 VAL A C 1
ATOM 1390 O O . VAL A 1 181 ? 14.897 -6.431 -14.848 1.00 85.31 181 VAL A O 1
ATOM 1393 N N . LYS A 1 182 ? 14.860 -6.474 -12.602 1.00 83.75 182 LYS A N 1
ATOM 1394 C CA . LYS A 1 182 ? 16.275 -6.118 -12.447 1.00 83.75 182 LYS A CA 1
ATOM 1395 C C . LYS A 1 182 ? 17.198 -7.145 -13.112 1.00 83.75 182 LYS A C 1
ATOM 1397 O O . LYS A 1 182 ? 18.111 -6.731 -13.809 1.00 83.75 182 LYS A O 1
ATOM 1402 N N . ALA A 1 183 ? 16.933 -8.446 -12.980 1.00 82.69 183 ALA A N 1
ATOM 1403 C CA . ALA A 1 183 ? 17.743 -9.477 -13.637 1.00 82.69 183 ALA A CA 1
ATOM 1404 C C . ALA A 1 183 ? 17.767 -9.333 -15.174 1.00 82.69 183 ALA A C 1
ATOM 1406 O O . ALA A 1 183 ? 18.790 -9.595 -15.795 1.00 82.69 183 ALA A O 1
ATOM 1407 N N . ILE A 1 184 ? 16.673 -8.864 -15.790 1.00 88.62 184 ILE A N 1
ATOM 1408 C CA . ILE A 1 184 ? 16.606 -8.574 -17.238 1.00 88.62 184 ILE A CA 1
ATOM 1409 C C . ILE A 1 184 ? 17.486 -7.375 -17.591 1.00 88.62 184 ILE A C 1
ATOM 1411 O O . ILE A 1 184 ? 18.201 -7.403 -18.585 1.00 88.62 184 ILE A O 1
ATOM 1415 N N . ALA A 1 185 ? 17.440 -6.319 -16.777 1.00 88.31 185 ALA A N 1
ATOM 1416 C CA . ALA A 1 185 ? 18.292 -5.150 -16.969 1.00 88.31 185 ALA A CA 1
ATOM 1417 C C . ALA A 1 185 ? 19.782 -5.487 -16.791 1.00 88.31 185 ALA A C 1
ATOM 1419 O O . ALA A 1 185 ? 20.603 -5.043 -17.591 1.00 88.31 185 ALA A O 1
ATOM 1420 N N . ASP A 1 186 ? 20.112 -6.320 -15.800 1.00 88.62 186 ASP A N 1
ATOM 1421 C CA . ASP A 1 186 ? 21.473 -6.808 -15.574 1.00 88.62 186 ASP A CA 1
ATOM 1422 C C . ASP A 1 186 ? 21.973 -7.618 -16.790 1.00 88.62 186 ASP A C 1
ATOM 1424 O O . ASP A 1 186 ? 23.093 -7.397 -17.245 1.00 88.62 186 ASP A O 1
ATOM 1428 N N . GLU A 1 187 ? 21.135 -8.490 -17.368 1.00 90.00 187 GLU A N 1
ATOM 1429 C CA . GLU A 1 187 ? 21.453 -9.250 -18.591 1.00 90.00 187 GLU A CA 1
ATOM 1430 C C . GLU A 1 187 ? 21.618 -8.341 -19.824 1.00 90.00 187 GLU A C 1
ATOM 1432 O O . GLU A 1 187 ? 22.495 -8.564 -20.654 1.00 90.00 187 GLU A O 1
ATOM 1437 N N . LEU A 1 188 ? 20.830 -7.265 -19.923 1.00 90.25 188 LEU A N 1
ATOM 1438 C CA . LEU A 1 188 ? 20.992 -6.222 -20.947 1.00 90.25 188 LEU A CA 1
ATOM 1439 C C . LEU A 1 188 ? 22.249 -5.361 -20.756 1.00 90.25 188 LEU A C 1
ATOM 1441 O O . LEU A 1 188 ? 22.572 -4.557 -21.633 1.00 90.25 188 LEU A O 1
ATOM 1445 N N . GLY A 1 189 ? 22.932 -5.474 -19.614 1.00 91.00 189 GLY A N 1
ATOM 1446 C CA . GLY A 1 189 ? 24.069 -4.629 -19.263 1.00 91.00 189 GLY A CA 1
ATOM 1447 C C . GLY A 1 189 ? 23.684 -3.179 -18.955 1.00 91.00 189 GLY A C 1
ATOM 1448 O O . GLY A 1 189 ? 24.497 -2.274 -19.149 1.00 91.00 189 GLY A O 1
ATOM 1449 N N . VAL A 1 190 ? 22.451 -2.934 -18.495 1.00 92.31 190 VAL A N 1
ATOM 1450 C CA . VAL A 1 190 ? 21.948 -1.595 -18.161 1.00 92.31 190 VAL A CA 1
ATOM 1451 C C . VAL A 1 190 ? 21.566 -1.469 -16.691 1.00 92.31 190 VAL A C 1
ATOM 1453 O O . VAL A 1 190 ? 21.070 -2.396 -16.059 1.00 92.31 190 VAL A O 1
ATOM 1456 N N . GLU A 1 191 ? 21.758 -0.275 -16.134 1.00 86.25 191 GLU A N 1
ATOM 1457 C CA . GLU A 1 191 ? 21.368 0.009 -14.753 1.00 86.25 191 GLU A CA 1
ATOM 1458 C C . GLU A 1 191 ? 19.845 0.099 -14.591 1.00 86.25 191 GLU A C 1
ATOM 1460 O O . GLU A 1 191 ? 19.171 0.743 -15.399 1.00 86.25 191 GLU A O 1
ATOM 1465 N N . LYS A 1 192 ? 19.331 -0.468 -13.489 1.00 87.44 192 LYS A N 1
ATOM 1466 C CA . LYS A 1 192 ? 17.909 -0.448 -13.122 1.00 87.44 192 LYS A CA 1
ATOM 1467 C C . LYS A 1 192 ? 17.670 0.073 -11.706 1.00 87.44 192 LYS A C 1
ATOM 1469 O O . LYS A 1 192 ? 18.270 -0.399 -10.742 1.00 87.44 192 LYS A O 1
ATOM 1474 N N . THR A 1 193 ? 16.689 0.956 -11.572 1.00 81.00 193 THR A N 1
ATOM 1475 C CA . THR A 1 193 ? 16.083 1.381 -10.309 1.00 81.00 193 THR A CA 1
ATOM 1476 C C . THR A 1 193 ? 15.257 0.233 -9.729 1.00 81.00 193 THR A C 1
ATOM 1478 O O . THR A 1 193 ? 14.215 -0.103 -10.286 1.00 81.00 193 THR A O 1
ATOM 1481 N N . LEU A 1 194 ? 15.679 -0.396 -8.628 1.00 76.94 194 LEU A N 1
ATOM 1482 C CA . LEU A 1 194 ? 15.021 -1.616 -8.128 1.00 76.94 194 LEU A CA 1
ATOM 1483 C C . LEU A 1 194 ? 13.526 -1.413 -7.822 1.00 76.94 194 LEU A C 1
ATOM 1485 O O . LEU A 1 194 ? 12.712 -2.283 -8.133 1.00 76.94 194 LEU A O 1
ATOM 1489 N N . LEU A 1 195 ? 13.173 -0.271 -7.229 1.00 73.88 195 LEU A N 1
ATOM 1490 C CA . LEU A 1 195 ? 11.804 0.049 -6.804 1.00 73.88 195 LEU A CA 1
ATOM 1491 C C . LEU A 1 195 ? 11.064 0.987 -7.768 1.00 73.88 195 LEU A C 1
ATOM 1493 O O . LEU A 1 195 ? 9.909 1.326 -7.523 1.00 73.88 195 LEU A O 1
ATOM 1497 N N . GLY A 1 196 ? 11.727 1.404 -8.845 1.00 78.00 196 GLY A N 1
ATOM 1498 C CA . GLY A 1 196 ? 11.201 2.353 -9.822 1.00 78.00 196 GLY A CA 1
ATOM 1499 C C . GLY A 1 196 ? 10.807 1.701 -11.139 1.00 78.00 196 GLY A C 1
ATOM 1500 O O . GLY A 1 196 ? 10.993 0.497 -11.347 1.00 78.00 196 GLY A O 1
ATOM 1501 N N . ILE A 1 197 ? 10.313 2.516 -12.068 1.00 87.06 197 ILE A N 1
ATOM 1502 C CA . ILE A 1 197 ? 10.048 2.111 -13.452 1.00 87.06 197 ILE A CA 1
ATOM 1503 C C . ILE A 1 197 ? 11.057 2.787 -14.365 1.00 87.06 197 ILE A C 1
ATOM 1505 O O . ILE A 1 197 ? 11.167 4.004 -14.380 1.00 87.06 197 ILE A O 1
ATOM 1509 N N . ASP A 1 198 ? 11.776 1.996 -15.150 1.00 93.44 198 ASP A N 1
ATOM 1510 C CA . ASP A 1 198 ? 12.758 2.526 -16.097 1.00 93.44 198 ASP A CA 1
ATOM 1511 C C . ASP A 1 198 ? 12.325 2.193 -17.522 1.00 93.44 198 ASP A C 1
ATOM 1513 O O . ASP A 1 198 ? 11.506 1.301 -17.742 1.00 93.44 198 ASP A O 1
ATOM 1517 N N . ALA A 1 199 ? 12.879 2.897 -18.500 1.00 95.81 199 ALA A N 1
ATOM 1518 C CA . ALA A 1 199 ? 12.601 2.669 -19.906 1.00 95.81 199 ALA A CA 1
ATOM 1519 C C . ALA A 1 199 ? 13.892 2.398 -20.676 1.00 95.81 199 ALA A C 1
ATOM 1521 O O . ALA A 1 199 ? 14.871 3.137 -20.545 1.00 95.81 199 ALA A O 1
ATOM 1522 N N . VAL A 1 200 ? 13.874 1.360 -21.509 1.00 96.25 200 VAL A N 1
ATOM 1523 C CA . VAL A 1 200 ? 14.999 0.943 -22.351 1.00 96.25 200 VAL A CA 1
ATOM 1524 C C . VAL A 1 200 ? 14.569 0.943 -23.814 1.00 96.25 200 VAL A C 1
ATOM 1526 O O . VAL A 1 200 ? 13.483 0.483 -24.146 1.00 96.25 200 VAL A O 1
ATOM 1529 N N . TYR A 1 201 ? 15.421 1.448 -24.701 1.00 94.88 201 TYR A N 1
ATOM 1530 C CA . TYR A 1 201 ? 15.220 1.423 -26.148 1.00 94.88 201 TYR A CA 1
ATOM 1531 C C . TYR A 1 201 ? 16.523 0.999 -26.828 1.00 94.88 201 TYR A C 1
ATOM 1533 O O . TYR A 1 201 ? 17.566 1.611 -26.586 1.00 94.88 201 TYR A O 1
ATOM 1541 N N . ASN A 1 202 ? 16.480 -0.052 -27.655 1.00 90.75 202 ASN A N 1
ATOM 1542 C CA . ASN A 1 202 ? 17.653 -0.627 -28.334 1.00 90.75 202 ASN A CA 1
ATOM 1543 C C . ASN A 1 202 ? 18.855 -0.844 -27.389 1.00 90.75 202 ASN A C 1
ATOM 1545 O O . ASN A 1 202 ? 19.971 -0.398 -27.661 1.00 90.75 202 ASN A O 1
ATOM 1549 N N . GLY A 1 203 ? 18.603 -1.481 -26.239 1.00 88.12 203 GLY A N 1
ATOM 1550 C CA . GLY A 1 203 ? 19.631 -1.808 -25.244 1.00 88.12 203 GLY A CA 1
ATOM 1551 C C . GLY A 1 203 ? 20.180 -0.613 -24.457 1.00 88.12 203 GLY A C 1
ATOM 1552 O O . GLY A 1 203 ? 21.176 -0.753 -23.758 1.00 88.12 203 GLY A O 1
ATOM 1553 N N . LYS A 1 204 ? 19.566 0.573 -24.556 1.00 93.06 204 LYS A N 1
ATOM 1554 C CA . LYS A 1 204 ? 19.995 1.773 -23.823 1.00 93.06 204 LYS A CA 1
ATOM 1555 C C . LYS A 1 204 ? 18.885 2.320 -22.948 1.00 93.06 204 LYS A C 1
ATOM 1557 O O . LYS A 1 204 ? 17.738 2.407 -23.378 1.00 93.06 204 LYS A O 1
ATOM 1562 N N . VAL A 1 205 ? 19.239 2.749 -21.742 1.00 95.50 205 VAL A N 1
ATOM 1563 C CA . VAL A 1 205 ? 18.302 3.430 -20.843 1.00 95.50 205 VAL A CA 1
ATOM 1564 C C . VAL A 1 205 ? 17.942 4.795 -21.426 1.00 95.50 205 VAL A C 1
ATOM 1566 O O . VAL A 1 205 ? 18.818 5.618 -21.686 1.00 95.50 205 VAL A O 1
ATOM 1569 N N . VAL A 1 206 ? 16.648 5.029 -21.624 1.00 95.81 206 VAL A N 1
ATOM 1570 C CA . VAL A 1 206 ? 16.077 6.293 -22.117 1.00 95.81 206 VAL A CA 1
ATOM 1571 C C . VAL A 1 206 ? 15.213 7.000 -21.070 1.00 95.81 206 VAL A C 1
ATOM 1573 O O . VAL A 1 206 ? 14.797 8.134 -21.287 1.00 95.81 206 VAL A O 1
ATOM 1576 N N . GLY A 1 207 ? 14.988 6.360 -19.921 1.00 94.19 207 GLY A N 1
ATOM 1577 C CA . GLY A 1 207 ? 14.370 6.958 -18.744 1.00 94.19 207 GLY A CA 1
ATOM 1578 C C . GLY A 1 207 ? 14.636 6.119 -17.496 1.00 94.19 207 GLY A C 1
ATOM 1579 O O . GLY A 1 207 ? 14.678 4.893 -17.581 1.00 94.19 207 GLY A O 1
ATOM 1580 N N . LYS A 1 208 ? 14.837 6.773 -16.350 1.00 93.31 208 LYS A N 1
ATOM 1581 C CA . LYS A 1 208 ? 15.032 6.134 -15.041 1.00 93.31 208 LYS A CA 1
ATOM 1582 C C . LYS A 1 208 ? 14.021 6.685 -14.046 1.00 93.31 208 LYS A C 1
ATOM 1584 O O . LYS A 1 208 ? 13.740 7.878 -14.092 1.00 93.31 208 LYS A O 1
ATOM 1589 N N . ASP A 1 209 ? 13.534 5.814 -13.170 1.00 87.12 209 ASP A N 1
ATOM 1590 C CA . ASP A 1 209 ? 12.588 6.092 -12.086 1.00 87.12 209 ASP A CA 1
ATOM 1591 C C . ASP A 1 209 ? 11.433 7.008 -12.514 1.00 87.12 209 ASP A C 1
ATOM 1593 O O . ASP A 1 209 ? 11.158 8.055 -11.933 1.00 87.12 209 ASP A O 1
ATOM 1597 N N . LEU A 1 210 ? 10.806 6.626 -13.621 1.00 89.12 210 LEU A N 1
ATOM 1598 C CA . LEU A 1 210 ? 9.787 7.402 -14.293 1.00 89.12 210 LEU A CA 1
ATOM 1599 C C . LEU A 1 210 ? 8.482 7.399 -13.498 1.00 89.12 210 LEU A C 1
ATOM 1601 O O . LEU A 1 210 ? 7.997 6.358 -13.040 1.00 89.12 210 LEU A O 1
ATOM 1605 N N . ASP A 1 211 ? 7.880 8.581 -13.417 1.00 85.06 211 ASP A N 1
ATOM 1606 C CA . ASP A 1 211 ? 6.480 8.746 -13.067 1.00 85.06 211 ASP A CA 1
ATOM 1607 C C . ASP A 1 211 ? 5.568 8.492 -14.284 1.00 85.06 211 ASP A C 1
ATOM 1609 O O . ASP A 1 211 ? 6.024 8.283 -15.411 1.00 85.06 211 ASP A O 1
ATOM 1613 N N . GLU A 1 212 ? 4.253 8.489 -14.059 1.00 86.44 212 GLU A N 1
ATOM 1614 C CA . GLU A 1 212 ? 3.258 8.261 -15.116 1.00 86.44 212 GLU A CA 1
ATOM 1615 C C . GLU A 1 212 ? 3.447 9.231 -16.289 1.00 86.44 212 GLU A C 1
ATOM 1617 O O . GLU A 1 212 ? 3.415 8.833 -17.456 1.00 86.44 212 GLU A O 1
ATOM 1622 N N . LYS A 1 213 ? 3.688 10.507 -15.980 1.00 87.50 213 LYS A N 1
ATOM 1623 C CA . LYS A 1 213 ? 3.852 11.552 -16.985 1.00 87.50 213 LYS A CA 1
ATOM 1624 C C . LYS A 1 213 ? 5.073 11.281 -17.863 1.00 87.50 213 LYS A C 1
ATOM 1626 O O . LYS A 1 213 ? 4.953 11.337 -19.086 1.00 87.50 213 LYS A O 1
ATOM 1631 N N . GLY A 1 214 ? 6.213 10.941 -17.264 1.00 91.94 214 GLY A N 1
ATOM 1632 C CA . GLY A 1 214 ? 7.430 10.586 -17.989 1.00 91.94 214 GLY A CA 1
ATOM 1633 C C . GLY A 1 214 ? 7.241 9.357 -18.878 1.00 91.94 214 GLY A C 1
ATOM 1634 O O . GLY A 1 214 ? 7.699 9.343 -20.022 1.00 91.94 214 GLY A O 1
ATOM 1635 N N . ILE A 1 215 ? 6.500 8.349 -18.406 1.00 92.06 215 ILE A N 1
ATOM 1636 C CA . ILE A 1 215 ? 6.165 7.171 -19.219 1.00 92.06 215 ILE A CA 1
ATOM 1637 C C . ILE A 1 215 ? 5.309 7.578 -20.427 1.00 92.06 215 ILE A C 1
ATOM 1639 O O . ILE A 1 215 ? 5.633 7.206 -21.555 1.00 92.06 215 ILE A O 1
ATOM 1643 N N . LEU A 1 216 ? 4.253 8.371 -20.227 1.00 90.38 216 LEU A N 1
ATOM 1644 C CA . LEU A 1 216 ? 3.374 8.834 -21.308 1.00 90.38 216 LEU A CA 1
ATOM 1645 C C . LEU A 1 216 ? 4.112 9.700 -22.341 1.00 90.38 216 LEU A C 1
ATOM 1647 O O . LEU A 1 216 ? 3.840 9.600 -23.537 1.00 90.38 216 LEU A O 1
ATOM 1651 N N . GLU A 1 217 ? 5.059 10.534 -21.912 1.00 93.31 217 GLU A N 1
ATOM 1652 C CA . GLU A 1 217 ? 5.901 11.324 -22.817 1.00 93.31 217 GLU A CA 1
ATOM 1653 C C . GLU A 1 217 ? 6.774 10.434 -23.712 1.00 93.31 217 GLU A C 1
ATOM 1655 O O . GLU A 1 217 ? 6.851 10.664 -24.922 1.00 93.31 217 GLU A O 1
ATOM 1660 N N . LEU A 1 218 ? 7.374 9.379 -23.153 1.00 93.00 218 LEU A N 1
ATOM 1661 C CA . LEU A 1 218 ? 8.125 8.402 -23.942 1.00 93.00 218 LEU A CA 1
ATOM 1662 C C . LEU A 1 218 ? 7.208 7.626 -24.890 1.00 93.00 218 LEU A C 1
ATOM 1664 O O . LEU A 1 218 ? 7.539 7.467 -26.062 1.00 93.00 218 LEU A O 1
ATOM 1668 N N . LEU A 1 219 ? 6.031 7.204 -24.433 1.00 90.88 219 LEU A N 1
ATOM 1669 C CA . LEU A 1 219 ? 5.071 6.485 -25.271 1.00 90.88 219 LEU A CA 1
ATOM 1670 C C . LEU A 1 219 ? 4.581 7.319 -26.460 1.00 90.88 219 LEU A C 1
ATOM 1672 O O . LEU A 1 219 ? 4.379 6.780 -27.541 1.00 90.88 219 LEU A O 1
ATOM 1676 N N . ARG A 1 220 ? 4.473 8.644 -26.317 1.00 90.06 220 ARG A N 1
ATOM 1677 C CA . ARG A 1 220 ? 4.183 9.546 -27.449 1.00 90.06 220 ARG A CA 1
ATOM 1678 C C . ARG A 1 220 ? 5.348 9.674 -28.432 1.00 90.06 220 ARG A C 1
ATOM 1680 O O . ARG A 1 220 ? 5.124 9.972 -29.601 1.00 90.06 220 ARG A O 1
ATOM 1687 N N . LYS A 1 221 ? 6.582 9.501 -27.957 1.00 91.69 221 LYS A N 1
ATOM 1688 C CA . LYS A 1 221 ? 7.808 9.648 -28.750 1.00 91.69 221 LYS A CA 1
ATOM 1689 C C . LYS A 1 221 ? 8.165 8.377 -29.524 1.00 91.69 221 LYS A C 1
ATOM 1691 O O . LYS A 1 221 ? 8.693 8.479 -30.629 1.00 91.69 221 LYS A O 1
ATOM 1696 N N . TYR A 1 222 ? 7.913 7.203 -28.949 1.00 89.81 222 TYR A N 1
ATOM 1697 C CA . TYR A 1 222 ? 8.285 5.916 -29.533 1.00 89.81 222 TYR A CA 1
ATOM 1698 C C . TYR A 1 222 ? 7.049 5.176 -30.067 1.00 89.81 222 TYR A C 1
ATOM 1700 O O . TYR A 1 222 ? 6.107 4.949 -29.314 1.00 89.81 222 TYR A O 1
ATOM 1708 N N . PRO A 1 223 ? 7.041 4.747 -31.343 1.00 81.88 223 PRO A N 1
ATOM 1709 C CA . PRO A 1 223 ? 5.847 4.189 -31.985 1.00 81.88 223 PRO A CA 1
ATOM 1710 C C . PRO A 1 223 ? 5.497 2.767 -31.524 1.00 81.88 223 PRO A C 1
ATOM 1712 O O . PRO A 1 223 ? 4.366 2.321 -31.707 1.00 81.88 223 PRO A O 1
ATOM 1715 N N . LYS A 1 224 ? 6.465 2.040 -30.954 1.00 89.44 224 LYS A N 1
ATOM 1716 C CA . LYS A 1 224 ? 6.299 0.682 -30.431 1.00 89.44 224 LYS A CA 1
ATOM 1717 C C . LYS A 1 224 ? 6.756 0.636 -28.987 1.00 89.44 224 LYS A C 1
ATOM 1719 O O . LYS A 1 224 ? 7.874 1.058 -28.687 1.00 89.44 224 LYS A O 1
ATOM 1724 N N . ALA A 1 225 ? 5.919 0.075 -28.122 1.00 89.94 225 ALA A N 1
ATOM 1725 C CA . ALA A 1 225 ? 6.251 -0.123 -2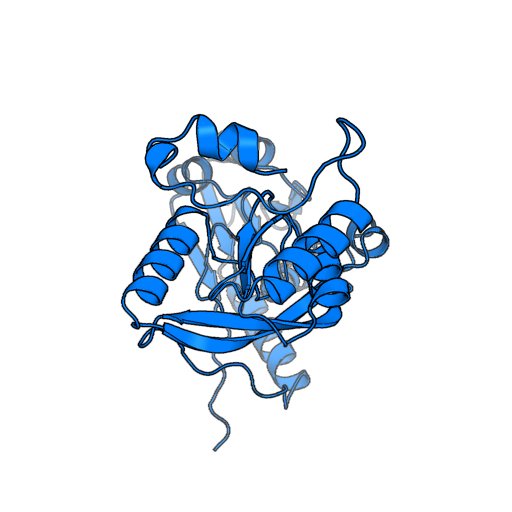6.724 1.00 89.94 225 ALA A CA 1
ATOM 1726 C C . ALA A 1 225 ? 5.721 -1.456 -26.185 1.00 89.94 225 ALA A C 1
ATOM 1728 O O . ALA A 1 225 ? 4.671 -1.937 -26.623 1.00 89.94 225 ALA A O 1
ATOM 1729 N N . LYS A 1 226 ? 6.469 -2.031 -25.241 1.00 91.25 226 LYS A N 1
ATOM 1730 C CA . LYS A 1 226 ? 6.110 -3.216 -24.459 1.00 91.25 226 LYS A CA 1
ATOM 1731 C C . LYS A 1 226 ? 6.341 -2.946 -22.974 1.00 91.25 226 LYS A C 1
ATOM 1733 O O . LYS A 1 226 ? 7.323 -2.307 -22.594 1.00 91.25 226 LYS A O 1
ATOM 1738 N N . ILE A 1 227 ? 5.469 -3.482 -22.124 1.00 89.75 227 ILE A N 1
ATOM 1739 C CA . ILE A 1 227 ? 5.636 -3.453 -20.664 1.00 89.75 227 ILE A CA 1
ATOM 1740 C C . ILE A 1 227 ? 6.132 -4.811 -20.192 1.00 89.75 227 ILE A C 1
ATOM 1742 O O . ILE A 1 227 ? 5.522 -5.834 -20.507 1.00 89.75 227 ILE A O 1
ATOM 1746 N N . ILE A 1 228 ? 7.191 -4.802 -19.387 1.00 88.25 228 ILE A N 1
ATOM 1747 C CA . ILE A 1 228 ? 7.684 -5.973 -18.669 1.00 88.25 228 ILE A CA 1
ATOM 1748 C C . ILE A 1 228 ? 7.463 -5.743 -17.178 1.00 88.25 228 ILE A C 1
ATOM 1750 O O . ILE A 1 228 ? 8.066 -4.857 -16.573 1.00 88.25 228 ILE A O 1
ATOM 1754 N N . VAL A 1 229 ? 6.607 -6.564 -16.577 1.00 83.75 229 VAL A N 1
ATOM 1755 C CA . VAL A 1 229 ? 6.306 -6.527 -15.141 1.00 83.75 229 VAL A CA 1
ATOM 1756 C C . VAL A 1 229 ? 6.351 -7.928 -14.547 1.00 83.75 229 VAL A C 1
ATOM 1758 O O . VAL A 1 229 ? 6.113 -8.930 -15.223 1.00 83.75 229 VAL A O 1
ATOM 1761 N N . THR A 1 230 ? 6.634 -7.995 -13.251 1.00 71.75 230 THR A N 1
ATOM 1762 C CA . THR A 1 230 ? 6.498 -9.213 -12.449 1.00 71.75 230 THR A CA 1
ATOM 1763 C C . THR A 1 230 ? 5.331 -9.033 -11.477 1.00 71.75 230 THR A C 1
ATOM 1765 O O . THR A 1 230 ? 5.164 -7.936 -10.943 1.00 71.75 230 THR A O 1
ATOM 1768 N N . PRO A 1 231 ? 4.520 -10.071 -11.206 1.00 64.81 231 PRO A N 1
ATOM 1769 C CA . PRO A 1 231 ? 3.548 -10.025 -10.129 1.00 64.81 231 PRO A CA 1
ATOM 1770 C C . PRO A 1 231 ? 4.238 -9.745 -8.798 1.00 64.81 231 PRO A C 1
ATOM 1772 O O . PRO A 1 231 ? 5.334 -10.254 -8.533 1.00 64.81 231 PRO A O 1
ATOM 1775 N N . ILE A 1 232 ? 3.554 -9.012 -7.925 1.00 60.47 232 ILE A N 1
ATOM 1776 C CA . ILE A 1 232 ? 3.972 -8.903 -6.530 1.00 60.47 232 ILE A CA 1
ATOM 1777 C C . ILE A 1 232 ? 3.683 -10.244 -5.854 1.00 60.47 232 ILE A C 1
ATOM 1779 O O . ILE A 1 232 ? 2.531 -10.680 -5.750 1.00 60.47 232 ILE A O 1
ATOM 1783 N N . GLY A 1 233 ? 4.753 -10.932 -5.450 1.00 49.62 233 GLY A N 1
ATOM 1784 C CA . GLY A 1 233 ? 4.699 -12.295 -4.925 1.00 49.62 233 GLY A CA 1
ATOM 1785 C C . GLY A 1 233 ? 3.690 -12.456 -3.783 1.00 49.62 233 GLY A C 1
ATOM 1786 O O . GLY A 1 233 ? 3.704 -11.692 -2.823 1.00 49.62 233 GLY A O 1
ATOM 1787 N N . GLY A 1 234 ? 2.821 -13.465 -3.892 1.00 46.00 234 GLY A N 1
ATOM 1788 C CA . GLY A 1 234 ? 1.835 -13.832 -2.865 1.00 46.00 234 GLY A CA 1
ATOM 1789 C C . GLY A 1 234 ? 0.553 -12.991 -2.829 1.00 46.00 234 GLY A C 1
ATOM 1790 O O . GLY A 1 234 ? -0.366 -13.362 -2.113 1.00 46.00 234 GLY A O 1
ATOM 1791 N N . GLN A 1 235 ? 0.454 -11.901 -3.601 1.00 46.03 235 GLN A N 1
ATOM 1792 C CA . GLN A 1 235 ? -0.712 -11.000 -3.556 1.00 46.03 235 GLN A CA 1
ATOM 1793 C C . GLN A 1 235 ? -1.560 -11.003 -4.839 1.00 46.03 235 GLN A C 1
ATOM 1795 O O . GLN A 1 235 ? -2.629 -10.405 -4.866 1.00 46.03 235 GLN A O 1
ATOM 1800 N N . GLY A 1 236 ? -1.103 -11.661 -5.912 1.00 49.47 236 GLY A N 1
ATOM 1801 C CA . GLY A 1 236 ? -1.876 -11.818 -7.155 1.00 49.47 236 GLY A CA 1
ATOM 1802 C C . GLY A 1 236 ? -2.058 -10.539 -7.989 1.00 49.47 236 GLY A C 1
ATOM 1803 O O . GLY A 1 236 ? -2.754 -10.576 -9.000 1.00 49.47 236 GLY A O 1
ATOM 1804 N N . PHE A 1 237 ? -1.424 -9.424 -7.610 1.00 55.31 237 PHE A N 1
ATOM 1805 C CA . PHE A 1 237 ? -1.473 -8.163 -8.355 1.00 55.31 237 PHE A CA 1
ATOM 1806 C C . PHE A 1 237 ? -0.373 -8.078 -9.417 1.00 55.31 237 PHE A C 1
ATOM 1808 O O . PHE A 1 237 ? 0.792 -8.373 -9.142 1.00 55.31 237 PHE A O 1
ATOM 1815 N N . ILE A 1 238 ? -0.758 -7.632 -10.617 1.00 58.84 238 ILE A N 1
ATOM 1816 C CA . ILE A 1 238 ? 0.146 -7.317 -11.740 1.00 58.84 238 ILE A CA 1
ATOM 1817 C C . ILE A 1 238 ? 0.369 -5.800 -11.835 1.00 58.84 238 ILE A C 1
ATOM 1819 O O . ILE A 1 238 ? 1.489 -5.355 -12.062 1.00 58.84 238 ILE A O 1
ATOM 1823 N N . PHE A 1 239 ? -0.683 -5.006 -11.603 1.00 63.88 239 PHE A N 1
ATOM 1824 C CA . PHE A 1 239 ? -0.653 -3.541 -11.585 1.00 63.88 239 PHE A CA 1
ATOM 1825 C C . PHE A 1 239 ? -1.337 -2.989 -10.333 1.00 63.88 239 PHE A C 1
ATOM 1827 O O . PHE A 1 239 ? -2.188 -3.650 -9.737 1.00 63.88 239 PHE A O 1
ATOM 1834 N N . GLY A 1 240 ? -0.987 -1.759 -9.951 1.00 56.09 240 GLY A N 1
ATOM 1835 C CA . GLY A 1 240 ? -1.656 -1.005 -8.883 1.00 56.09 240 GLY A CA 1
ATOM 1836 C C . GLY A 1 240 ? -0.977 -1.048 -7.509 1.00 56.09 240 GLY A C 1
ATOM 1837 O O . GLY A 1 240 ? -1.065 -0.073 -6.768 1.00 56.09 240 GLY A O 1
ATOM 1838 N N . ARG A 1 241 ? -0.231 -2.105 -7.168 1.0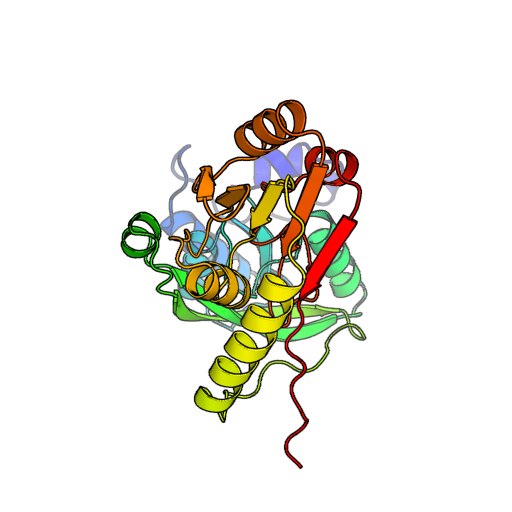0 52.78 241 ARG A N 1
ATOM 1839 C CA . ARG A 1 241 ? 0.760 -2.077 -6.072 1.00 52.78 241 ARG A CA 1
ATOM 1840 C C . ARG A 1 241 ? 2.153 -2.181 -6.694 1.00 52.78 241 ARG A C 1
ATOM 1842 O O . ARG A 1 241 ? 2.292 -2.882 -7.683 1.00 52.78 241 ARG A O 1
ATOM 1849 N N . GLY A 1 242 ? 3.140 -1.436 -6.188 1.00 51.62 242 GLY A N 1
ATOM 1850 C CA . GLY A 1 242 ? 4.549 -1.465 -6.642 1.00 51.62 242 GLY A CA 1
ATOM 1851 C C . GLY A 1 242 ? 4.873 -0.858 -8.018 1.00 51.62 242 GLY A C 1
ATOM 1852 O O . GLY A 1 242 ? 6.039 -0.620 -8.305 1.00 51.62 242 GLY A O 1
ATOM 1853 N N . ASN A 1 243 ? 3.872 -0.575 -8.855 1.00 60.16 243 ASN A N 1
ATOM 1854 C CA . ASN A 1 243 ? 4.060 -0.024 -10.204 1.00 60.16 243 ASN A CA 1
ATOM 1855 C C . ASN A 1 243 ? 2.846 0.821 -10.637 1.00 60.16 243 ASN A C 1
ATOM 1857 O O . ASN A 1 243 ? 2.302 0.658 -11.727 1.00 60.16 243 ASN A O 1
ATOM 1861 N N . GLN A 1 244 ? 2.393 1.711 -9.745 1.00 64.69 244 GLN A N 1
ATOM 1862 C CA . GLN A 1 244 ? 1.243 2.607 -9.960 1.00 64.69 244 GLN A CA 1
ATOM 1863 C C . GLN A 1 244 ? 1.451 3.621 -11.084 1.00 64.69 244 GLN A C 1
ATOM 1865 O O . GLN A 1 244 ? 0.476 4.095 -11.656 1.00 64.69 244 GLN A O 1
ATOM 1870 N N . GLN A 1 245 ? 2.705 3.916 -11.426 1.00 76.94 245 GLN A N 1
ATOM 1871 C CA . GLN A 1 245 ? 3.048 4.779 -12.551 1.00 76.94 245 GLN A CA 1
ATOM 1872 C C . GLN A 1 245 ? 2.613 4.158 -13.894 1.00 76.94 245 GLN A C 1
ATOM 1874 O O . GLN A 1 245 ? 2.487 4.865 -14.888 1.00 76.94 245 GLN A O 1
ATOM 1879 N N . ILE A 1 246 ? 2.328 2.847 -13.925 1.00 79.69 246 ILE A N 1
ATOM 1880 C CA . ILE A 1 246 ? 1.674 2.167 -15.048 1.00 79.69 246 ILE A CA 1
ATOM 1881 C C . ILE A 1 246 ? 0.156 2.258 -14.857 1.00 79.69 246 ILE A C 1
ATOM 1883 O O . ILE A 1 246 ? -0.497 1.332 -14.369 1.00 79.69 246 ILE A O 1
ATOM 1887 N N . SER A 1 247 ? -0.395 3.415 -15.206 1.00 81.19 247 SER A N 1
ATOM 1888 C CA . SER A 1 247 ? -1.825 3.694 -15.116 1.00 81.19 247 SER A CA 1
ATOM 1889 C C . SER A 1 247 ? -2.625 3.048 -16.261 1.00 81.19 247 SER A C 1
ATOM 1891 O O . SER A 1 247 ? -2.045 2.557 -17.236 1.00 81.19 247 SER A O 1
ATOM 1893 N N . PRO A 1 248 ? -3.972 3.067 -16.204 1.00 79.38 248 PRO A N 1
ATOM 1894 C CA . PRO A 1 248 ? -4.804 2.632 -17.324 1.00 79.38 248 PRO A CA 1
ATOM 1895 C C . PRO A 1 248 ? -4.487 3.358 -18.640 1.00 79.38 248 PRO A C 1
ATOM 1897 O O . PRO A 1 248 ? -4.517 2.726 -19.696 1.00 79.38 248 PRO A O 1
ATOM 1900 N N . GLU A 1 249 ? -4.138 4.648 -18.598 1.00 79.38 249 GLU A N 1
ATOM 1901 C CA . GLU A 1 249 ? -3.737 5.398 -19.797 1.00 79.38 249 GLU A CA 1
ATOM 1902 C C . GLU A 1 249 ? -2.432 4.860 -20.392 1.00 79.38 249 GLU A C 1
ATOM 1904 O O . GLU A 1 249 ? -2.349 4.658 -21.604 1.00 79.38 249 GLU A O 1
ATOM 1909 N N . VAL A 1 250 ? -1.447 4.537 -19.549 1.00 81.19 250 VAL A N 1
ATOM 1910 C CA . VAL A 1 250 ? -0.181 3.914 -19.973 1.00 81.19 250 VAL A CA 1
ATOM 1911 C C . VAL A 1 250 ? -0.417 2.544 -20.613 1.00 81.19 250 VAL A C 1
ATOM 1913 O O . VAL A 1 250 ? 0.203 2.224 -21.627 1.00 81.19 250 VAL A O 1
ATOM 1916 N N . ILE A 1 251 ? -1.318 1.735 -20.046 1.00 78.81 251 ILE A N 1
ATOM 1917 C CA . ILE A 1 251 ? -1.638 0.393 -20.559 1.00 78.81 251 ILE A CA 1
ATOM 1918 C C . ILE A 1 251 ? -2.362 0.484 -21.906 1.00 78.81 251 ILE A C 1
ATOM 1920 O O . ILE A 1 251 ? -2.043 -0.263 -22.829 1.00 78.81 251 ILE A O 1
ATOM 1924 N N . THR A 1 252 ? -3.310 1.415 -22.036 1.00 72.12 252 THR A N 1
ATOM 1925 C CA . THR A 1 252 ? -4.124 1.580 -23.254 1.00 72.12 252 THR A CA 1
ATOM 1926 C C . THR A 1 252 ? -3.287 2.043 -24.450 1.00 72.12 252 THR A C 1
ATOM 1928 O O . THR A 1 252 ? -3.654 1.803 -25.596 1.00 72.12 252 THR A O 1
ATOM 1931 N N . PHE A 1 253 ? -2.133 2.666 -24.201 1.00 63.06 253 PHE A N 1
ATOM 1932 C CA . PHE A 1 253 ? -1.218 3.121 -25.245 1.00 63.06 253 PHE A CA 1
ATOM 1933 C C . PHE A 1 253 ? -0.405 1.987 -25.907 1.00 63.06 253 PHE A C 1
ATOM 1935 O O . PHE A 1 253 ? 0.325 2.248 -26.861 1.00 63.06 253 PHE A O 1
ATOM 1942 N N . GLN A 1 254 ? -0.470 0.743 -25.409 1.00 58.44 254 GLN A N 1
ATOM 1943 C CA . GLN A 1 254 ? 0.458 -0.321 -25.809 1.00 58.44 254 GLN A CA 1
ATOM 1944 C C . GLN A 1 254 ? -0.174 -1.505 -26.539 1.00 58.44 254 GLN A C 1
ATOM 1946 O O . GLN A 1 254 ? -1.333 -1.856 -26.344 1.00 58.44 254 GLN A O 1
ATOM 1951 N N . TYR A 1 255 ? 0.658 -2.160 -27.354 1.00 53.91 255 TYR A N 1
ATOM 1952 C CA . TYR A 1 255 ? 0.284 -3.310 -28.177 1.00 53.91 255 TYR A CA 1
ATOM 1953 C C . TYR A 1 255 ? 0.496 -4.664 -27.478 1.00 53.91 255 TYR A C 1
ATOM 1955 O O . TYR A 1 255 ? -0.100 -5.651 -27.905 1.00 53.91 255 TYR A O 1
ATOM 1963 N N . MET A 1 256 ? 1.331 -4.753 -26.428 1.00 55.12 256 MET A N 1
ATOM 1964 C CA . MET A 1 256 ? 1.605 -6.032 -25.757 1.00 55.12 256 MET A CA 1
ATOM 1965 C C . MET A 1 256 ? 2.114 -5.875 -24.315 1.00 55.12 256 MET A C 1
ATOM 1967 O O . MET A 1 256 ? 3.030 -5.098 -24.043 1.00 55.12 256 MET A O 1
ATOM 1971 N N . LEU A 1 257 ? 1.551 -6.673 -23.403 1.00 67.44 257 LEU A N 1
ATOM 1972 C CA . LEU A 1 257 ? 1.953 -6.771 -21.999 1.00 67.44 257 LEU A CA 1
ATOM 1973 C C . LEU A 1 257 ? 2.601 -8.131 -21.727 1.00 67.44 257 LEU A C 1
ATOM 1975 O O . LEU A 1 257 ? 1.977 -9.165 -21.965 1.00 67.44 257 LEU A O 1
ATOM 1979 N N . LEU A 1 258 ? 3.812 -8.130 -21.168 1.00 67.06 258 LEU A N 1
ATOM 1980 C CA . LEU A 1 258 ? 4.521 -9.341 -20.769 1.00 67.06 258 LEU A CA 1
ATOM 1981 C C . LEU A 1 258 ? 4.601 -9.438 -19.239 1.00 67.06 258 LEU A C 1
ATOM 1983 O O . LEU A 1 258 ? 5.202 -8.593 -18.574 1.00 67.06 258 LEU A O 1
ATOM 1987 N N . VAL A 1 259 ? 3.979 -10.482 -18.684 1.00 64.94 259 VAL A N 1
ATOM 1988 C CA . VAL A 1 259 ? 3.912 -10.740 -17.238 1.00 64.94 259 VAL A CA 1
ATOM 1989 C C . VAL A 1 259 ? 4.772 -11.950 -16.904 1.00 64.94 259 VAL A C 1
ATOM 1991 O O . VAL A 1 259 ? 4.483 -13.065 -17.339 1.00 64.94 259 VAL A O 1
ATOM 1994 N N . LEU A 1 260 ? 5.821 -11.742 -16.111 1.00 62.78 260 LEU A N 1
ATOM 1995 C CA . LEU A 1 260 ? 6.788 -12.786 -15.776 1.00 62.78 260 LEU A CA 1
ATOM 1996 C C . LEU A 1 260 ? 6.474 -13.401 -14.420 1.00 62.78 260 LEU A C 1
ATOM 1998 O O . LEU A 1 260 ? 6.517 -12.715 -13.406 1.00 62.78 260 LEU A O 1
ATOM 2002 N N . LYS A 1 261 ? 6.202 -14.707 -14.380 1.00 54.50 261 LYS A N 1
ATOM 2003 C CA . LYS A 1 261 ? 6.036 -15.455 -13.129 1.00 54.50 261 LYS A CA 1
ATOM 2004 C C . LYS A 1 261 ? 7.081 -16.558 -13.057 1.00 54.50 261 LYS A C 1
ATOM 2006 O O . LYS A 1 261 ? 7.047 -17.491 -13.854 1.00 54.50 261 LYS A O 1
ATOM 2011 N N . VAL A 1 262 ? 7.968 -16.477 -12.068 1.00 52.66 262 VAL A N 1
ATOM 2012 C CA . VAL A 1 262 ? 8.851 -17.595 -11.720 1.00 52.66 262 VAL A CA 1
ATOM 2013 C C . VAL A 1 262 ? 7.970 -18.713 -11.158 1.00 52.66 262 VAL A C 1
ATOM 2015 O O . VAL A 1 262 ? 7.285 -18.529 -10.146 1.00 52.66 262 VAL A O 1
ATOM 2018 N N . ARG A 1 263 ? 7.903 -19.847 -11.860 1.00 40.06 263 ARG A N 1
ATOM 2019 C CA . ARG A 1 263 ? 7.135 -21.017 -11.425 1.00 40.06 263 ARG A CA 1
ATOM 2020 C C . ARG A 1 263 ? 7.992 -21.772 -10.414 1.00 40.06 263 ARG A C 1
ATOM 2022 O O . ARG A 1 263 ? 9.067 -22.235 -10.765 1.00 40.06 263 ARG A O 1
ATOM 2029 N N . ARG A 1 264 ? 7.523 -21.864 -9.170 1.00 45.03 264 ARG A N 1
ATOM 2030 C CA . ARG A 1 264 ? 8.152 -22.699 -8.144 1.00 45.03 264 ARG A CA 1
ATOM 2031 C C . ARG A 1 264 ? 7.646 -24.125 -8.325 1.00 45.03 264 ARG A C 1
ATOM 2033 O O . ARG A 1 264 ? 6.431 -24.336 -8.363 1.00 45.03 264 ARG A O 1
ATOM 2040 N N . THR A 1 265 ? 8.558 -25.066 -8.509 1.00 34.09 265 THR A N 1
ATOM 2041 C CA . THR A 1 265 ? 8.275 -26.494 -8.367 1.00 34.09 265 THR A CA 1
ATOM 2042 C C . THR A 1 265 ? 7.888 -26.752 -6.910 1.00 34.09 265 THR A C 1
ATOM 2044 O O . THR A 1 265 ? 8.551 -26.225 -6.015 1.00 34.09 265 THR A O 1
ATOM 2047 N N . PRO A 1 266 ? 6.791 -27.478 -6.636 1.00 30.97 266 PRO A N 1
ATOM 2048 C CA . PRO A 1 266 ? 6.547 -27.985 -5.295 1.00 30.97 266 PRO A CA 1
ATOM 2049 C C . PRO A 1 266 ? 7.731 -28.877 -4.919 1.00 30.97 266 PRO A C 1
ATOM 2051 O O . PRO A 1 266 ? 8.075 -29.776 -5.683 1.00 30.97 266 PRO A O 1
ATOM 2054 N N . SER A 1 267 ? 8.378 -28.591 -3.796 1.00 37.31 267 SER A N 1
ATOM 2055 C CA . SER A 1 267 ? 9.205 -29.582 -3.118 1.00 37.31 267 SER A CA 1
ATOM 2056 C C . SER A 1 267 ? 8.273 -30.680 -2.599 1.00 37.31 267 SER A C 1
ATOM 2058 O O . SER A 1 267 ? 7.280 -30.347 -1.946 1.00 37.31 267 SER A O 1
ATOM 2060 N N . ASP A 1 268 ? 8.568 -31.930 -2.961 1.00 34.47 268 ASP A N 1
ATOM 2061 C CA . ASP A 1 268 ? 7.874 -33.143 -2.499 1.00 34.47 268 ASP A CA 1
ATOM 2062 C C . ASP A 1 268 ? 7.840 -33.267 -0.965 1.00 34.47 268 ASP A C 1
ATOM 2064 O O . ASP A 1 268 ? 8.825 -32.848 -0.307 1.00 34.47 268 ASP A O 1
#

Foldseek 3Di:
DCLVVCCVDPCVVVCPDDFDDDPDPDDDLVSLQVRLLRCVVVPDQEAEDEEALSSVLSNCVRQNANHAYAYAYPDFDHDWPRYALHPVRVVVQVVCVVVVQWDKDKTFRWDFPVVCVVVLHTDIDGSHIYIYTDGPPPDDDDDDDDDDPPVVVVLLLVVLVVVLVVDDALEKEWQFAADSSCSNLVVLVHDARRLAIWIDHPSHTPGYRDALVRLVVVLVVGVAYEYEFEDDPPPPDGDDHSGPSCDPVSVVSHDYYDYDDRDDDDDD

Sequence (268 aa):
MGERVAKKSKHRDNIVKVVGSLESERTTAEDTKRIAKQMMEEGVDLLVFVGGDGTARDIVDAIDQKQLTLGIPSGVKMYSAVFAVNPTAAARIVEAFAEGRTTETLAEVLDIDEEAYRRNELKVRLYGYLKIPVVTGLVQASKEPSVGLEEEEENKKAIARRIVEEMEPDTLYILGAGTTVKAIADELGVEKTLLGIDAVYNGKVVGKDLDEKGILELLRKYPKAKIIVTPIGGQGFIFGRGNQQISPEVITFQYMLLVLKVRRTPSD